Protein AF-A0A958FVZ7-F1 (afdb_monomer_lite)

Sequence (217 aa):
MSTDLEKKLSHYR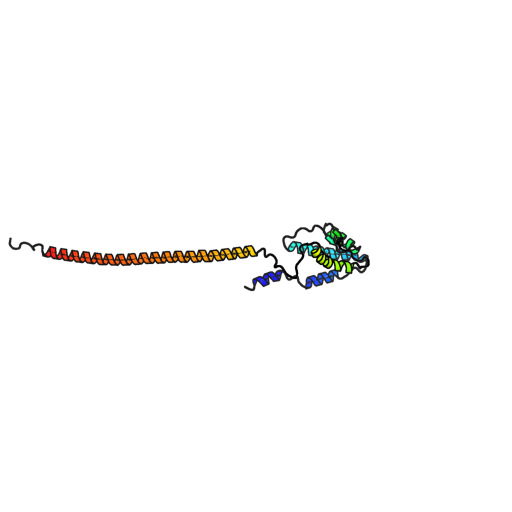ISKNEFSKIVEILGREPEGVEDWKAFADRISLEAKRSRISYRGAGESKDLVCIAMLGDDSLAASVGKTLGEELDLPWEAVRFPNAVEIPSDMDGPTRAMLAPLIGLMLGAAINRPTYDFANPRKAPDTAASLRQAGLAAALGLIIFGGGGWVLADQQLNSLQGKVTQVQADHKKFQNQYLRQLRAEARINHIEKLREPAVDWVA

Foldseek 3Di:
DPPVVVVVVVVVCPDPVVVVVVCVLLVDDDPDPVCLVVNLVSVLVVVVVVVVVQVVPPPRDDDAEAEFEFDDPSSVSSQVSNCVVVVHHYDYDDDPPVDDDDPPDDGVVSSVCVVVSVQVVCVVVVHDHCDPVDHDDPPPPCVVVVVVVVVVVVVCCCCVVVVVVVVVVVVVVVVVVVVVVVVVVVVVVVVVVVVVVVVVVVVVVVVVVPDDDDPPD

Structure (mmCIF, N/CA/C/O backbone):
data_AF-A0A958FVZ7-F1
#
_entry.id   AF-A0A958FVZ7-F1
#
loop_
_atom_site.group_PDB
_atom_site.id
_atom_site.type_symbol
_atom_site.label_atom_id
_atom_site.label_alt_id
_atom_site.label_comp_id
_atom_site.label_asym_id
_atom_site.label_entity_id
_atom_site.label_seq_id
_atom_site.pdbx_PDB_ins_code
_atom_site.Cartn_x
_atom_site.Cartn_y
_atom_site.Cartn_z
_atom_site.occupancy
_atom_site.B_iso_or_equiv
_atom_site.auth_seq_id
_atom_site.auth_comp_id
_atom_site.auth_asym_id
_atom_site.auth_atom_id
_atom_site.pdbx_PDB_model_num
ATOM 1 N N . MET A 1 1 ? -18.894 11.437 6.540 1.00 48.16 1 MET A N 1
ATOM 2 C CA . MET A 1 1 ? -17.776 10.479 6.363 1.00 48.16 1 MET A CA 1
ATOM 3 C C . MET A 1 1 ? -17.319 10.394 4.893 1.00 48.16 1 MET A C 1
ATOM 5 O O . MET A 1 1 ? -16.923 9.332 4.442 1.00 48.16 1 MET A O 1
ATOM 9 N N . SER A 1 2 ? -17.373 11.511 4.146 1.00 53.28 2 SER A N 1
ATOM 10 C CA . SER A 1 2 ? -17.108 11.574 2.690 1.00 53.28 2 SER A CA 1
ATOM 11 C C . SER A 1 2 ? -15.929 12.488 2.325 1.00 53.28 2 SER A C 1
ATOM 13 O O . SER A 1 2 ? -15.498 12.515 1.182 1.00 53.28 2 SER A O 1
ATOM 15 N N . THR A 1 3 ? -15.390 13.234 3.290 1.00 54.06 3 THR A N 1
ATOM 16 C CA . THR A 1 3 ? -14.398 14.297 3.064 1.00 54.06 3 THR A CA 1
ATOM 17 C C . THR A 1 3 ? -12.945 13.820 3.127 1.00 54.06 3 THR A C 1
ATOM 19 O O . THR A 1 3 ? -12.046 14.534 2.694 1.00 54.06 3 THR A O 1
ATOM 22 N N . ASP A 1 4 ? -12.699 12.608 3.631 1.00 48.47 4 ASP A N 1
ATOM 23 C CA . ASP A 1 4 ? -11.338 12.093 3.851 1.00 48.47 4 ASP A CA 1
ATOM 24 C C . ASP A 1 4 ? -10.823 11.232 2.677 1.00 48.47 4 ASP A C 1
ATOM 26 O O . ASP A 1 4 ? -9.622 11.140 2.421 1.00 48.47 4 ASP A O 1
ATOM 30 N N . LEU A 1 5 ? -11.741 10.656 1.891 1.00 44.47 5 LEU A N 1
ATOM 31 C CA . LEU A 1 5 ? -11.417 9.919 0.662 1.00 44.47 5 LEU A CA 1
ATOM 32 C C . LEU A 1 5 ? -11.082 10.860 -0.506 1.00 44.47 5 LEU A C 1
ATOM 34 O O . LEU A 1 5 ? -10.158 10.574 -1.265 1.00 44.47 5 LEU A O 1
ATOM 38 N N . GLU A 1 6 ? -11.742 12.019 -0.607 1.00 45.84 6 GLU A N 1
ATOM 39 C CA . GLU A 1 6 ? -11.409 13.036 -1.619 1.00 45.84 6 GLU A CA 1
ATOM 40 C C . GLU A 1 6 ? -10.032 13.674 -1.383 1.00 45.84 6 GLU A C 1
ATOM 42 O O . GLU A 1 6 ? -9.297 13.937 -2.336 1.00 45.84 6 GLU A O 1
ATOM 47 N N . LYS A 1 7 ? -9.619 13.842 -0.118 1.00 51.19 7 LYS A N 1
ATOM 48 C CA . LYS A 1 7 ? -8.276 14.345 0.211 1.00 51.19 7 LYS A CA 1
ATOM 49 C C . LYS A 1 7 ? -7.167 13.363 -0.168 1.00 51.19 7 LYS A C 1
ATOM 51 O O . LYS A 1 7 ? -6.126 13.798 -0.651 1.00 51.19 7 LYS A O 1
ATOM 56 N N . LYS A 1 8 ? -7.388 12.051 -0.017 1.00 46.78 8 LYS A N 1
ATOM 57 C CA . LYS A 1 8 ? -6.407 11.029 -0.430 1.00 46.78 8 LYS A CA 1
ATOM 58 C C . LYS A 1 8 ? -6.325 10.833 -1.944 1.00 46.78 8 LYS A C 1
ATOM 60 O O . LYS A 1 8 ? -5.245 10.540 -2.445 1.00 46.78 8 LYS A O 1
ATOM 65 N N . LEU A 1 9 ? -7.419 11.038 -2.677 1.00 44.41 9 LEU A N 1
ATOM 66 C CA . LEU A 1 9 ? -7.421 10.951 -4.143 1.00 44.41 9 LEU A CA 1
ATOM 67 C C . LEU A 1 9 ? -6.839 12.205 -4.822 1.00 44.41 9 LEU A C 1
ATOM 69 O O . LEU A 1 9 ? -6.355 12.124 -5.949 1.00 44.41 9 LEU A O 1
ATOM 73 N N . SER A 1 10 ? -6.803 13.343 -4.122 1.00 46.25 10 SER A N 1
ATOM 74 C CA . SER A 1 10 ? -6.162 14.583 -4.587 1.00 46.25 10 SER A CA 1
ATOM 75 C C . SER A 1 10 ? -4.639 14.451 -4.780 1.00 46.25 10 SER A C 1
ATOM 77 O O . SER A 1 10 ? -4.086 15.067 -5.689 1.00 46.25 10 SER A O 1
ATOM 79 N N . HIS A 1 11 ? -3.959 13.589 -4.014 1.00 45.31 11 HIS A N 1
ATOM 80 C CA . HIS A 1 11 ? -2.513 13.347 -4.157 1.00 45.31 11 HIS A CA 1
ATOM 81 C C . HIS A 1 11 ? -2.124 12.407 -5.311 1.00 45.31 11 HIS A C 1
ATOM 83 O O . HIS A 1 11 ? -0.943 12.292 -5.615 1.00 45.31 11 HIS A O 1
ATOM 89 N N . TYR A 1 12 ? -3.091 11.774 -5.984 1.00 45.19 12 TYR A N 1
ATOM 90 C CA . TYR A 1 12 ? -2.849 10.867 -7.118 1.00 45.19 12 TYR A CA 1
ATOM 91 C C . TYR A 1 12 ? -3.378 11.406 -8.452 1.00 45.19 12 TYR A C 1
ATOM 93 O O . TYR A 1 12 ? -3.528 10.667 -9.426 1.00 45.19 12 TYR A O 1
ATOM 101 N N . ARG A 1 13 ? -3.653 12.712 -8.534 1.00 41.84 13 ARG A N 1
ATOM 102 C CA . ARG A 1 13 ? -4.003 13.357 -9.798 1.00 41.84 13 ARG A CA 1
ATOM 103 C C . ARG A 1 13 ? -2.722 13.721 -10.543 1.00 41.84 13 ARG A C 1
ATOM 105 O O . ARG A 1 13 ? -2.367 14.892 -10.622 1.00 41.84 13 ARG A O 1
ATOM 112 N N . ILE A 1 14 ? -2.046 12.713 -11.102 1.00 47.56 14 ILE A N 1
ATOM 113 C CA . ILE A 1 14 ? -1.082 12.956 -12.179 1.00 47.56 14 ILE A CA 1
ATOM 114 C C . ILE A 1 14 ? -1.873 13.675 -13.271 1.00 47.56 14 ILE A C 1
ATOM 116 O O . ILE A 1 14 ? -2.841 13.149 -13.829 1.00 47.56 14 ILE A O 1
ATOM 120 N N . SER A 1 15 ? -1.559 14.951 -13.455 1.00 44.56 15 SER A N 1
ATOM 121 C CA . SER A 1 15 ? -2.289 15.832 -14.347 1.00 44.56 15 SER A CA 1
ATOM 122 C C . SER A 1 15 ? -2.186 15.277 -15.764 1.00 44.56 15 SER A C 1
ATOM 124 O O . SER A 1 15 ? -1.085 15.059 -16.264 1.00 44.56 15 SER A O 1
ATOM 126 N N . LYS A 1 16 ? -3.320 15.086 -16.451 1.00 46.38 16 LYS A N 1
ATOM 127 C CA . LYS A 1 16 ? -3.346 14.734 -17.886 1.00 46.38 16 LYS A CA 1
ATOM 128 C C . LYS A 1 16 ? -2.484 15.686 -18.741 1.00 46.38 16 LYS A C 1
ATOM 130 O O . LYS A 1 16 ? -2.040 15.295 -19.815 1.00 46.38 16 LYS A O 1
ATOM 135 N N . ASN A 1 17 ? -2.197 16.893 -18.243 1.00 44.34 17 ASN A N 1
ATOM 136 C CA . ASN A 1 17 ? -1.338 17.871 -18.909 1.00 44.34 17 ASN A CA 1
ATOM 137 C C . ASN A 1 17 ? 0.167 17.545 -18.829 1.00 44.34 17 ASN A C 1
ATOM 139 O O . ASN A 1 17 ? 0.916 18.054 -19.657 1.00 44.34 17 ASN A O 1
ATOM 143 N N . GLU A 1 18 ? 0.635 16.725 -17.880 1.00 50.44 18 GLU A N 1
ATOM 144 C CA . GLU A 1 18 ? 2.060 16.352 -17.791 1.00 50.44 18 GLU A CA 1
ATOM 145 C C . GLU A 1 18 ? 2.422 15.247 -18.786 1.00 50.44 18 GLU A C 1
ATOM 147 O O . GLU A 1 18 ? 3.406 15.383 -19.507 1.00 50.44 18 GLU A O 1
ATOM 152 N N . PHE A 1 19 ? 1.574 14.223 -18.933 1.00 45.59 19 PHE A N 1
ATOM 153 C CA . PHE A 1 19 ? 1.757 13.195 -19.968 1.00 45.59 19 PHE A CA 1
ATOM 154 C C . PHE A 1 19 ? 1.730 13.785 -21.385 1.00 45.59 19 PHE A C 1
ATOM 156 O O . PHE A 1 19 ? 2.537 13.395 -22.223 1.00 45.59 19 PHE A O 1
ATOM 163 N N . SER A 1 20 ? 0.858 14.768 -21.639 1.00 43.31 20 SER A N 1
ATOM 164 C CA . SER A 1 20 ? 0.812 15.473 -22.927 1.00 43.31 20 SER A CA 1
ATOM 165 C C . SER A 1 20 ? 2.115 16.219 -23.228 1.00 43.31 20 SER A C 1
ATOM 167 O O . SER A 1 20 ? 2.579 16.177 -24.360 1.00 43.31 20 SER A O 1
ATOM 169 N N . LYS A 1 21 ? 2.734 16.861 -22.226 1.00 49.25 21 LYS A N 1
ATOM 170 C CA . LYS A 1 21 ? 4.003 17.587 -22.400 1.00 49.25 21 LYS A CA 1
ATOM 171 C C . LYS A 1 21 ? 5.203 16.664 -22.584 1.00 49.25 21 LYS A C 1
ATOM 173 O O . LYS A 1 21 ? 6.099 17.003 -23.344 1.00 49.25 21 LYS A O 1
ATOM 178 N N . ILE A 1 22 ? 5.226 15.508 -21.920 1.00 50.12 22 ILE A N 1
ATOM 179 C CA . ILE A 1 22 ? 6.286 14.505 -22.110 1.00 50.12 22 ILE A CA 1
ATOM 180 C C . ILE A 1 22 ? 6.251 13.975 -23.549 1.00 50.12 22 ILE A C 1
ATOM 182 O O . ILE A 1 22 ? 7.287 13.916 -24.203 1.00 50.12 22 ILE A O 1
ATOM 186 N N . VAL A 1 23 ? 5.058 13.681 -24.076 1.00 50.88 23 VAL A N 1
ATOM 187 C CA . VAL A 1 23 ? 4.873 13.262 -25.476 1.00 50.88 23 VAL A CA 1
ATOM 188 C C . VAL A 1 23 ? 5.219 14.388 -26.458 1.00 50.88 23 VAL A C 1
ATOM 190 O O . VAL A 1 23 ? 5.797 14.121 -27.502 1.00 50.88 23 VAL A O 1
ATOM 193 N N . GLU A 1 24 ? 4.935 15.646 -26.122 1.00 48.19 24 GLU A N 1
ATOM 194 C CA . GLU A 1 24 ? 5.242 16.806 -26.974 1.00 48.19 24 GLU A CA 1
ATOM 195 C C . GLU A 1 24 ? 6.746 17.155 -26.999 1.00 48.19 24 GLU A C 1
ATOM 197 O O . GLU A 1 24 ? 7.278 17.521 -28.044 1.00 48.19 24 GLU A O 1
ATOM 202 N N . ILE A 1 25 ? 7.465 16.977 -25.882 1.00 51.78 25 ILE A N 1
ATOM 203 C CA . ILE A 1 25 ? 8.923 17.196 -25.785 1.00 51.78 25 ILE A CA 1
ATOM 204 C C . ILE A 1 25 ? 9.716 16.029 -26.404 1.00 51.78 25 ILE A C 1
ATOM 206 O O . ILE A 1 25 ? 10.776 16.251 -26.993 1.00 51.78 25 ILE A O 1
ATOM 210 N N . LEU A 1 26 ? 9.204 14.797 -26.299 1.00 56.12 26 LEU A N 1
ATOM 211 C CA . LEU A 1 26 ? 9.766 13.606 -26.954 1.00 56.12 26 LEU A CA 1
ATOM 212 C C . LEU A 1 26 ? 9.341 13.473 -28.427 1.00 56.12 26 LEU A C 1
ATOM 214 O O . LEU A 1 26 ? 9.963 12.722 -29.169 1.00 56.12 26 LEU A O 1
ATOM 218 N N . GLY A 1 27 ? 8.303 14.197 -28.855 1.00 53.84 27 GLY A N 1
ATOM 219 C CA . GLY A 1 27 ? 7.636 14.023 -30.149 1.00 53.84 27 GLY A CA 1
ATOM 220 C C . GLY A 1 27 ? 8.368 14.590 -31.363 1.00 53.84 27 GLY A C 1
ATOM 221 O O . GLY A 1 27 ? 7.877 14.437 -32.479 1.00 53.84 27 GLY A O 1
ATOM 222 N N . ARG A 1 28 ? 9.531 15.232 -31.185 1.00 65.19 28 ARG A N 1
ATOM 223 C CA . ARG A 1 28 ? 10.409 15.563 -32.313 1.00 65.19 28 ARG A CA 1
ATOM 224 C C . ARG A 1 28 ? 11.481 14.492 -32.442 1.00 65.19 28 ARG A C 1
ATOM 226 O O . ARG A 1 28 ? 12.523 14.575 -31.781 1.00 65.19 28 ARG A O 1
ATOM 233 N N . GLU A 1 29 ? 11.193 13.505 -33.284 1.00 69.19 29 GLU A N 1
ATOM 234 C CA . GLU A 1 29 ? 12.201 12.560 -33.756 1.00 69.19 29 GLU A CA 1
ATOM 235 C C . GLU A 1 29 ? 13.371 13.334 -34.385 1.00 69.19 29 GLU A C 1
ATOM 237 O O . GLU A 1 29 ? 13.154 14.372 -35.021 1.00 69.19 29 GLU A O 1
ATOM 242 N N . PRO A 1 30 ? 14.619 12.892 -34.165 1.00 79.19 30 PRO A N 1
ATOM 243 C CA . PRO A 1 30 ? 15.762 13.507 -34.819 1.00 79.19 30 PRO A CA 1
ATOM 244 C C . PRO A 1 30 ? 15.639 13.333 -36.339 1.00 79.19 30 PRO A C 1
ATOM 246 O O . PRO A 1 30 ? 15.482 12.216 -36.827 1.00 79.19 30 PRO A O 1
ATOM 249 N N . GLU A 1 31 ? 15.738 14.432 -37.089 1.00 77.00 31 GLU A N 1
ATOM 250 C CA . GLU A 1 31 ? 15.628 14.419 -38.556 1.00 77.00 31 GLU A CA 1
ATOM 251 C C . GLU A 1 31 ? 16.920 13.885 -39.213 1.00 77.00 31 GLU A C 1
ATOM 253 O O . GLU A 1 31 ? 16.910 13.446 -40.363 1.00 77.00 31 GLU A O 1
ATOM 258 N N . GLY A 1 32 ? 18.032 13.856 -38.464 1.00 76.38 32 GLY A N 1
ATOM 259 C CA . GLY A 1 32 ? 19.312 13.304 -38.899 1.00 76.38 32 GLY A CA 1
ATOM 260 C C . GLY A 1 32 ? 20.292 13.033 -37.753 1.00 76.38 32 GLY A C 1
ATOM 261 O O . GLY A 1 32 ? 20.034 13.348 -36.592 1.00 76.38 32 GLY A O 1
ATOM 262 N N . VAL A 1 33 ? 21.446 12.445 -38.091 1.00 76.75 33 VAL A N 1
ATOM 263 C CA . VAL A 1 33 ? 22.497 12.037 -37.130 1.00 76.75 33 VAL A CA 1
ATOM 264 C C . VAL A 1 33 ? 23.062 13.219 -36.336 1.00 76.75 33 VAL A C 1
ATOM 266 O O . VAL A 1 33 ? 23.439 13.077 -35.175 1.00 76.75 33 VAL A O 1
ATOM 269 N N . GLU A 1 34 ? 23.080 14.405 -36.939 1.00 79.44 34 GLU A N 1
ATOM 270 C CA . GLU A 1 34 ? 23.571 15.639 -36.317 1.00 79.44 34 GLU A CA 1
ATOM 271 C C . GLU A 1 34 ? 22.717 16.063 -35.104 1.00 79.44 34 GLU A C 1
ATOM 273 O O . GLU A 1 34 ? 23.242 16.617 -34.136 1.00 79.44 34 GLU A O 1
ATOM 278 N N . ASP A 1 35 ? 21.429 15.700 -35.093 1.00 84.94 35 ASP A N 1
ATOM 279 C CA . ASP A 1 35 ? 20.486 16.025 -34.017 1.00 84.94 35 ASP A CA 1
ATOM 280 C C . ASP A 1 35 ? 20.511 15.027 -32.853 1.00 84.94 35 ASP A C 1
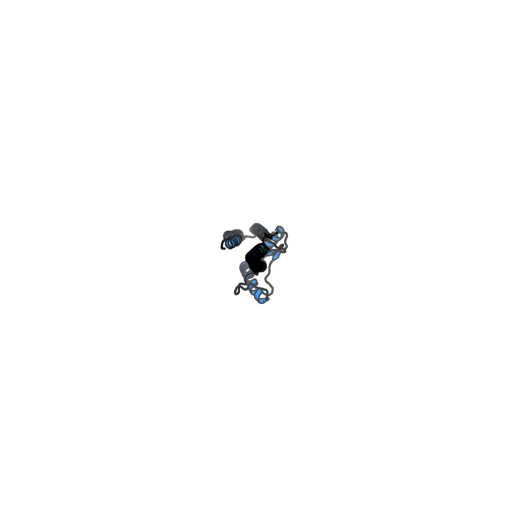ATOM 282 O O . ASP A 1 35 ? 19.898 15.270 -31.807 1.00 84.94 35 ASP A O 1
ATOM 286 N N . TRP A 1 36 ? 21.215 13.899 -32.997 1.00 87.12 36 TRP A N 1
ATOM 287 C CA . TRP A 1 36 ? 21.173 12.804 -32.022 1.00 87.12 36 TRP A CA 1
ATOM 288 C C . TRP A 1 36 ? 21.669 13.222 -30.649 1.00 87.12 36 TRP A C 1
ATOM 290 O O . TRP A 1 36 ? 21.079 12.840 -29.641 1.00 87.12 36 TRP A O 1
ATOM 300 N N . LYS A 1 37 ? 22.720 14.045 -30.596 1.00 84.69 37 LYS A N 1
ATOM 301 C CA . LYS A 1 37 ? 23.253 14.549 -29.329 1.00 84.69 37 LYS A CA 1
ATOM 302 C C . LYS A 1 37 ? 22.229 15.425 -28.612 1.00 84.69 37 LYS A C 1
ATOM 304 O O . LYS A 1 37 ? 21.922 15.190 -27.451 1.00 84.69 37 LYS A O 1
ATOM 309 N N . ALA A 1 38 ? 21.637 16.381 -29.328 1.00 86.25 38 ALA A N 1
ATOM 310 C CA . ALA A 1 38 ? 20.626 17.266 -28.759 1.00 86.25 38 ALA A CA 1
ATOM 311 C C . ALA A 1 38 ? 19.372 16.493 -28.315 1.00 86.25 38 ALA A C 1
ATOM 313 O O . ALA A 1 38 ? 18.722 16.866 -27.341 1.00 86.25 38 ALA A O 1
ATOM 314 N N . PHE A 1 39 ? 19.016 15.423 -29.029 1.00 86.88 39 PHE A N 1
ATOM 315 C CA . PHE A 1 39 ? 17.937 14.516 -28.650 1.00 86.88 39 PHE A CA 1
ATOM 316 C C . PHE A 1 39 ? 18.277 13.703 -27.390 1.00 86.88 39 PHE A C 1
ATOM 318 O O . PHE A 1 39 ? 17.470 13.664 -26.461 1.00 86.88 39 PHE A O 1
ATOM 325 N N . ALA A 1 40 ? 19.480 13.129 -27.314 1.00 86.88 40 ALA A N 1
ATOM 326 C CA . ALA A 1 40 ? 19.960 12.395 -26.145 1.00 86.88 40 ALA A CA 1
ATOM 327 C C . ALA A 1 40 ? 20.004 13.279 -24.887 1.00 86.88 40 ALA A C 1
ATOM 329 O O . ALA A 1 40 ? 19.523 12.860 -23.834 1.00 86.88 40 ALA A O 1
ATOM 330 N N . ASP A 1 41 ? 20.471 14.524 -25.010 1.00 87.06 41 ASP A N 1
ATOM 331 C CA . ASP A 1 41 ? 20.502 15.496 -23.911 1.00 87.06 41 ASP A CA 1
ATOM 332 C C . ASP A 1 41 ? 19.079 15.805 -23.392 1.00 87.06 41 ASP A C 1
ATOM 334 O O . ASP A 1 41 ? 18.841 15.855 -22.180 1.00 87.06 41 ASP A O 1
ATOM 338 N N . ARG A 1 42 ? 18.093 15.955 -24.298 1.00 87.50 42 ARG A N 1
ATOM 339 C CA . ARG A 1 42 ? 16.675 16.148 -23.926 1.00 87.50 42 ARG A CA 1
ATOM 340 C C . ARG A 1 42 ? 16.116 14.943 -23.175 1.00 87.50 42 ARG A C 1
ATOM 342 O O . ARG A 1 42 ? 15.481 15.122 -22.134 1.00 87.50 42 ARG A O 1
ATOM 349 N N . ILE A 1 43 ? 16.361 13.734 -23.682 1.00 87.75 43 ILE A N 1
ATOM 350 C CA . ILE A 1 43 ? 15.929 12.494 -23.025 1.00 87.75 43 ILE A CA 1
ATOM 351 C C . ILE A 1 43 ? 16.573 12.376 -21.647 1.00 87.75 43 ILE A C 1
ATOM 353 O O . ILE A 1 43 ? 15.892 12.032 -20.682 1.00 87.75 43 ILE A O 1
ATOM 357 N N . SER A 1 44 ? 17.860 12.696 -21.529 1.00 87.56 44 SER A N 1
ATOM 358 C CA . SER A 1 44 ? 18.565 12.591 -20.259 1.00 87.56 44 SER A CA 1
ATOM 359 C C . SER A 1 44 ? 18.008 13.525 -19.192 1.00 87.56 44 SER A C 1
ATOM 361 O O . SER A 1 44 ? 17.798 13.125 -18.042 1.00 87.56 44 SER A O 1
ATOM 363 N N . LEU A 1 45 ? 17.660 14.753 -19.572 1.00 87.62 45 LEU A N 1
ATOM 364 C CA . LEU A 1 45 ? 17.018 15.693 -18.663 1.00 87.62 45 LEU A CA 1
ATOM 365 C C . LEU A 1 45 ? 15.660 15.174 -18.158 1.00 87.62 45 LEU A C 1
ATOM 367 O O . LEU A 1 45 ? 15.342 15.316 -16.973 1.00 87.62 45 LEU A O 1
ATOM 371 N N . GLU A 1 46 ? 14.885 14.523 -19.022 1.00 86.62 46 GLU A N 1
ATOM 372 C CA . GLU A 1 46 ? 13.590 13.951 -18.650 1.00 86.62 46 GLU A CA 1
ATOM 373 C C . GLU A 1 46 ? 13.729 12.665 -17.816 1.00 86.62 46 GLU A C 1
ATOM 375 O O . GLU A 1 46 ? 12.999 12.465 -16.840 1.00 86.62 46 GLU A O 1
ATOM 380 N N . ALA A 1 47 ? 14.736 11.838 -18.107 1.00 87.81 47 ALA A N 1
ATOM 381 C CA . ALA A 1 47 ? 15.092 10.683 -17.288 1.00 87.81 47 ALA A CA 1
ATOM 382 C C . ALA A 1 47 ? 15.528 11.109 -15.875 1.00 87.81 47 ALA A C 1
ATOM 384 O O . ALA A 1 47 ? 15.100 10.510 -14.884 1.00 87.81 47 ALA A O 1
ATOM 385 N N . LYS A 1 48 ? 16.305 12.197 -15.748 1.00 86.88 48 LYS A N 1
ATOM 386 C CA . LYS A 1 48 ? 16.676 12.794 -14.452 1.00 86.88 48 LYS A CA 1
ATOM 387 C C . LYS A 1 48 ? 15.453 13.271 -13.675 1.00 86.88 48 LYS A C 1
ATOM 389 O O . LYS A 1 48 ? 15.333 12.962 -12.488 1.00 86.88 48 LYS A O 1
ATOM 394 N N . ARG A 1 49 ? 14.525 13.981 -14.325 1.00 86.00 49 ARG A N 1
ATOM 395 C CA . ARG A 1 49 ? 13.261 14.414 -13.699 1.00 86.00 49 ARG A CA 1
ATOM 396 C C . ARG A 1 49 ? 12.432 13.228 -13.216 1.00 86.00 49 ARG A C 1
ATOM 398 O O . ARG A 1 49 ? 12.003 13.219 -12.063 1.00 86.00 49 ARG A O 1
ATOM 405 N N . SER A 1 50 ? 12.290 12.206 -14.057 1.00 85.69 50 SER A N 1
ATOM 406 C CA . SER A 1 50 ? 11.588 10.965 -13.718 1.00 85.69 50 SER A CA 1
ATOM 407 C C . SER A 1 50 ? 12.231 10.260 -12.519 1.00 85.69 50 SER A C 1
ATOM 409 O O . SER A 1 50 ? 11.533 9.855 -11.590 1.00 85.69 50 SER A O 1
ATOM 411 N N . ARG A 1 51 ? 13.571 10.194 -12.468 1.00 83.69 51 ARG A N 1
ATOM 412 C CA . ARG A 1 51 ? 14.320 9.639 -11.328 1.00 83.69 51 ARG A CA 1
ATOM 413 C C . ARG A 1 51 ? 14.080 10.427 -10.038 1.00 83.69 51 ARG A C 1
ATOM 415 O O . ARG A 1 51 ? 13.881 9.817 -8.990 1.00 83.69 51 ARG A O 1
ATOM 422 N N . ILE A 1 52 ? 14.099 11.760 -10.091 1.00 84.38 52 ILE A N 1
ATOM 423 C CA . ILE A 1 52 ? 13.839 12.612 -8.917 1.00 84.38 52 ILE A CA 1
ATOM 424 C C . ILE A 1 52 ? 12.412 12.388 -8.403 1.00 84.38 52 ILE A C 1
ATOM 426 O O . ILE A 1 52 ? 12.223 12.199 -7.202 1.00 84.38 52 ILE A O 1
ATOM 430 N N . SER A 1 53 ? 11.428 12.343 -9.306 1.00 82.38 53 SER A N 1
ATOM 431 C CA . SER A 1 53 ? 10.034 12.045 -8.961 1.00 82.38 53 SER A CA 1
ATOM 432 C C . SER A 1 53 ? 9.894 10.670 -8.297 1.00 82.38 53 SER A C 1
ATOM 434 O O . SER A 1 53 ? 9.280 10.558 -7.236 1.00 82.38 53 SER A O 1
ATOM 436 N N . TYR A 1 54 ? 10.553 9.645 -8.848 1.00 79.31 54 TYR A N 1
ATOM 437 C CA . TYR A 1 54 ? 10.556 8.294 -8.285 1.00 79.31 54 TYR A CA 1
ATOM 438 C C . TYR A 1 54 ? 11.121 8.245 -6.856 1.00 79.31 54 TYR A C 1
ATOM 440 O O . TYR A 1 54 ? 10.535 7.591 -5.994 1.00 79.31 54 TYR A O 1
ATOM 448 N N . ARG A 1 55 ? 12.204 8.982 -6.563 1.00 80.12 55 ARG A N 1
ATOM 449 C CA . ARG A 1 55 ? 12.757 9.068 -5.196 1.00 80.12 55 ARG A CA 1
ATOM 450 C C . ARG A 1 55 ? 11.855 9.828 -4.224 1.00 80.12 55 ARG A C 1
ATOM 452 O O . ARG A 1 55 ? 11.854 9.531 -3.035 1.00 80.12 55 ARG A O 1
ATOM 459 N N . GLY A 1 56 ? 11.081 10.796 -4.712 1.00 74.25 56 GLY A N 1
ATOM 460 C CA . GLY A 1 56 ? 10.144 11.565 -3.890 1.00 74.25 56 GLY A CA 1
ATOM 461 C C . GLY A 1 56 ? 8.914 10.774 -3.424 1.00 74.25 56 GLY A C 1
ATOM 462 O O . GLY A 1 56 ? 8.241 11.203 -2.491 1.00 74.25 56 GLY A O 1
ATOM 463 N N . ALA A 1 57 ? 8.615 9.629 -4.047 1.00 72.06 57 ALA A N 1
ATOM 464 C CA . ALA A 1 57 ? 7.377 8.880 -3.827 1.00 72.06 57 ALA A CA 1
ATOM 465 C C . ALA A 1 57 ? 7.407 7.871 -2.651 1.00 72.06 57 ALA A C 1
ATOM 467 O O . ALA A 1 57 ? 6.376 7.256 -2.376 1.00 72.06 57 ALA A O 1
ATOM 468 N N . GLY A 1 58 ? 8.533 7.688 -1.942 1.00 70.06 58 GLY A N 1
ATOM 469 C CA . GLY A 1 58 ? 8.619 6.815 -0.755 1.00 70.06 58 GLY A CA 1
ATOM 470 C C . GLY A 1 58 ? 9.936 6.039 -0.631 1.00 70.06 58 GLY A C 1
ATOM 471 O O . GLY A 1 58 ? 10.990 6.554 -0.993 1.00 70.06 58 GLY A O 1
ATOM 472 N N . GLU A 1 59 ? 9.882 4.797 -0.121 1.00 60.12 59 GLU A N 1
ATOM 473 C CA . GLU A 1 59 ? 11.022 3.857 -0.088 1.00 60.12 59 GLU A CA 1
ATOM 474 C C . GLU A 1 59 ? 11.402 3.406 -1.511 1.00 60.12 59 GLU A C 1
ATOM 476 O O . GLU A 1 59 ? 11.119 2.292 -1.956 1.00 60.12 59 GLU A O 1
ATOM 481 N N . SER A 1 60 ? 12.027 4.302 -2.268 1.00 68.56 60 SER A N 1
ATOM 482 C CA . SER A 1 60 ? 12.564 3.995 -3.586 1.00 68.56 60 SER A CA 1
ATOM 483 C C . SER A 1 60 ? 13.867 3.209 -3.439 1.00 68.56 60 SER A C 1
ATOM 485 O O . SER A 1 60 ? 14.812 3.699 -2.818 1.00 68.56 60 SER A O 1
ATOM 487 N N . LYS A 1 61 ? 13.949 2.021 -4.045 1.00 76.50 61 LYS A N 1
ATOM 488 C CA . LYS A 1 61 ? 15.230 1.321 -4.231 1.00 76.50 61 LYS A CA 1
ATOM 489 C C . LYS A 1 61 ? 16.110 2.092 -5.212 1.00 76.50 61 LYS A C 1
ATOM 491 O O . LYS A 1 61 ? 15.588 2.685 -6.158 1.00 76.50 61 LYS A O 1
ATOM 496 N N . ASP A 1 62 ? 17.423 2.041 -5.014 1.00 82.12 62 ASP A N 1
ATOM 497 C CA . ASP A 1 62 ? 18.363 2.610 -5.976 1.00 82.12 62 ASP A CA 1
ATOM 498 C C . ASP A 1 62 ? 18.276 1.880 -7.325 1.00 82.12 62 ASP A C 1
ATOM 500 O O . ASP A 1 62 ? 18.047 0.668 -7.398 1.00 82.12 62 ASP A O 1
ATOM 504 N N . LEU A 1 63 ? 18.412 2.650 -8.405 1.00 84.94 63 LEU A N 1
ATOM 505 C CA . LEU A 1 63 ? 18.451 2.124 -9.766 1.00 84.94 63 LEU A CA 1
ATOM 506 C C . LEU A 1 63 ? 19.801 1.445 -9.998 1.00 84.94 63 LEU A C 1
ATOM 508 O O . LEU A 1 63 ? 20.832 1.993 -9.622 1.00 84.94 63 LEU A O 1
ATOM 512 N N . VAL A 1 64 ? 19.783 0.274 -10.634 1.00 88.62 64 VAL A N 1
ATOM 513 C CA . VAL A 1 64 ? 20.993 -0.535 -10.866 1.00 88.62 64 VAL A CA 1
ATOM 514 C C . VAL A 1 64 ? 21.459 -0.464 -12.321 1.00 88.62 64 VAL A C 1
ATOM 516 O O . VAL A 1 64 ? 22.647 -0.592 -12.580 1.00 88.62 64 VAL A O 1
ATOM 519 N N . CYS A 1 65 ? 20.543 -0.266 -13.271 1.00 91.50 65 CYS A N 1
ATOM 520 C CA . CYS A 1 65 ? 20.837 -0.262 -14.703 1.00 91.50 65 CYS A CA 1
ATOM 521 C C . CYS A 1 65 ? 19.776 0.537 -15.474 1.00 91.50 65 CYS A C 1
ATOM 523 O O . CYS A 1 65 ? 18.624 0.640 -15.039 1.00 91.50 65 CYS A O 1
ATOM 525 N N . ILE A 1 66 ? 20.177 1.084 -16.618 1.00 90.50 66 ILE A N 1
ATOM 526 C CA . ILE A 1 66 ? 19.317 1.730 -17.607 1.00 90.50 66 ILE A CA 1
ATOM 527 C C . ILE A 1 66 ? 19.026 0.725 -18.720 1.00 90.50 66 ILE A C 1
ATOM 529 O O . ILE A 1 66 ? 19.925 0.285 -19.431 1.00 90.50 66 ILE A O 1
ATOM 533 N N . ALA A 1 67 ? 17.756 0.379 -18.887 1.00 89.94 67 ALA A N 1
ATOM 534 C CA . ALA A 1 67 ? 17.315 -0.557 -19.910 1.00 89.94 67 ALA A CA 1
ATOM 535 C C . ALA A 1 67 ? 16.765 0.222 -21.117 1.00 89.94 67 ALA A C 1
ATOM 537 O O . ALA A 1 67 ? 15.733 0.885 -21.004 1.00 89.94 67 ALA A O 1
ATOM 538 N N . MET A 1 68 ? 17.449 0.153 -22.260 1.00 88.19 68 MET A N 1
ATOM 539 C CA . MET A 1 68 ? 17.049 0.833 -23.497 1.00 88.19 68 MET A CA 1
ATOM 540 C C . MET A 1 68 ? 16.242 -0.105 -24.391 1.00 88.19 68 MET A C 1
ATOM 542 O O . MET A 1 68 ? 16.714 -1.180 -24.743 1.00 88.19 68 MET A O 1
ATOM 546 N N . LEU A 1 69 ? 15.031 0.293 -24.779 1.00 83.38 69 LEU A N 1
ATOM 547 C CA . LEU A 1 69 ? 14.233 -0.455 -25.752 1.00 83.38 69 LEU A CA 1
ATOM 548 C C . LEU A 1 69 ? 14.679 -0.080 -27.168 1.00 83.38 69 LEU A C 1
ATOM 550 O O . LEU A 1 69 ? 14.502 1.064 -27.578 1.00 83.38 69 LEU A O 1
ATOM 554 N N . GLY A 1 70 ? 15.238 -1.047 -27.895 1.00 78.88 70 GLY A N 1
ATOM 555 C CA . GLY A 1 70 ? 15.775 -0.857 -29.244 1.00 78.88 70 GLY A CA 1
ATOM 556 C C . GLY A 1 70 ? 17.235 -1.293 -29.352 1.00 78.88 70 GLY A C 1
ATOM 557 O O . GLY A 1 70 ? 17.984 -1.269 -28.376 1.00 78.88 70 GLY A O 1
ATOM 558 N N . ASP A 1 71 ? 17.626 -1.727 -30.546 1.00 76.88 71 ASP A N 1
ATOM 559 C CA . ASP A 1 71 ? 18.975 -2.188 -30.889 1.00 76.88 71 ASP A CA 1
ATOM 560 C C . ASP A 1 71 ? 19.624 -1.355 -32.008 1.00 76.88 71 ASP A C 1
ATOM 562 O O . ASP A 1 71 ? 20.631 -1.763 -32.588 1.00 76.88 71 ASP A O 1
ATOM 566 N N . ASP A 1 72 ? 19.071 -0.174 -32.293 1.00 82.75 72 ASP A N 1
ATOM 567 C CA . ASP A 1 72 ? 19.586 0.745 -33.299 1.00 82.75 72 ASP A CA 1
ATOM 568 C C . ASP A 1 72 ? 20.681 1.682 -32.751 1.00 82.75 72 ASP A C 1
ATOM 570 O O . ASP A 1 72 ? 20.960 1.789 -31.551 1.00 82.75 72 ASP A O 1
ATOM 574 N N . SER A 1 73 ? 21.361 2.361 -33.674 1.00 85.44 73 SER A N 1
ATOM 575 C CA . SER A 1 73 ? 22.457 3.283 -33.365 1.00 85.44 73 SER A CA 1
ATOM 576 C C . SER A 1 73 ? 21.997 4.512 -32.577 1.00 85.44 73 SER A C 1
ATOM 578 O O . SER A 1 73 ? 22.772 5.041 -31.774 1.00 85.44 73 SER A O 1
ATOM 580 N N . LEU A 1 74 ? 20.739 4.928 -32.744 1.00 85.19 74 LEU A N 1
ATOM 581 C CA . LEU A 1 74 ? 20.133 6.001 -31.965 1.00 85.19 74 LEU A CA 1
ATOM 582 C C . LEU A 1 74 ? 19.938 5.579 -30.501 1.00 85.19 74 LEU A C 1
ATOM 584 O O . LEU A 1 74 ? 20.401 6.289 -29.607 1.00 85.19 74 LEU A O 1
ATOM 588 N N . ALA A 1 75 ? 19.333 4.416 -30.237 1.00 85.19 75 ALA A N 1
ATOM 589 C CA . ALA A 1 75 ? 19.156 3.890 -28.883 1.00 85.19 75 ALA A CA 1
ATOM 590 C C . ALA A 1 75 ? 20.501 3.663 -28.184 1.00 85.19 75 ALA A C 1
ATOM 592 O O . ALA A 1 75 ? 20.635 3.989 -27.003 1.00 85.19 75 ALA A O 1
ATOM 593 N N . ALA A 1 76 ? 21.515 3.182 -28.911 1.00 88.44 76 ALA A N 1
ATOM 594 C CA . ALA A 1 76 ? 22.870 3.044 -28.381 1.00 88.44 76 ALA A CA 1
ATOM 595 C C . ALA A 1 76 ? 23.497 4.400 -28.011 1.00 88.44 76 ALA A C 1
ATOM 597 O O . ALA A 1 76 ? 24.103 4.529 -26.946 1.00 88.44 76 ALA A O 1
ATOM 598 N N . SER A 1 77 ? 23.329 5.425 -28.857 1.00 88.69 77 SER A N 1
ATOM 599 C CA . SER A 1 77 ? 23.803 6.783 -28.569 1.00 88.69 77 SER A CA 1
ATOM 600 C C . SER A 1 77 ? 23.120 7.359 -27.328 1.00 88.69 77 SER A C 1
ATOM 602 O O . SER A 1 77 ? 23.795 7.858 -26.430 1.00 88.69 77 SER A O 1
ATOM 604 N N . VAL A 1 78 ? 21.791 7.256 -27.253 1.00 89.75 78 VAL A N 1
ATOM 605 C CA . VAL A 1 78 ? 20.996 7.764 -26.126 1.00 89.75 78 VAL A CA 1
ATOM 606 C C . VAL A 1 78 ? 21.333 7.016 -24.835 1.00 89.75 78 VAL A C 1
ATOM 608 O O . VAL A 1 78 ? 21.551 7.650 -23.804 1.00 89.75 78 VAL A O 1
ATOM 611 N N . GLY A 1 79 ? 21.426 5.684 -24.887 1.00 91.19 79 GLY A N 1
ATOM 612 C CA . GLY A 1 79 ? 21.778 4.842 -23.743 1.00 91.19 79 GLY A CA 1
ATOM 613 C C . GLY A 1 79 ? 23.154 5.170 -23.177 1.00 91.19 79 GLY A C 1
ATOM 614 O O . GLY A 1 79 ? 23.302 5.307 -21.963 1.00 91.19 79 GLY A O 1
ATOM 615 N N . LYS A 1 80 ? 24.145 5.385 -24.051 1.00 91.31 80 LYS A N 1
ATOM 616 C CA . LYS A 1 80 ? 25.492 5.786 -23.641 1.00 91.31 80 LYS A CA 1
ATOM 617 C C . LYS A 1 80 ? 25.502 7.148 -22.947 1.00 91.31 80 LYS A C 1
ATOM 619 O O . LYS A 1 80 ? 26.046 7.249 -21.852 1.00 91.31 80 LYS A O 1
ATOM 624 N N . THR A 1 81 ? 24.867 8.160 -23.540 1.00 90.81 81 THR A N 1
ATOM 625 C CA . THR A 1 81 ? 24.763 9.499 -22.936 1.00 90.81 81 THR A CA 1
ATOM 626 C C . THR A 1 81 ? 24.064 9.445 -21.576 1.00 90.81 81 THR A C 1
ATOM 628 O O . THR A 1 81 ? 24.550 10.014 -20.604 1.00 90.81 81 THR A O 1
ATOM 631 N N . LEU A 1 82 ? 22.957 8.707 -21.477 1.00 90.56 82 LEU A N 1
ATOM 632 C CA . LEU A 1 82 ? 22.231 8.501 -20.223 1.00 90.56 82 LEU A CA 1
ATOM 633 C C . LEU A 1 82 ? 23.077 7.801 -19.153 1.00 90.56 82 LEU A C 1
ATOM 635 O O . LEU A 1 82 ? 23.040 8.205 -17.991 1.00 90.56 82 LEU A O 1
ATOM 639 N N . GLY A 1 83 ? 23.815 6.756 -19.533 1.00 91.50 83 GLY A N 1
ATOM 640 C CA . GLY A 1 83 ? 24.685 6.012 -18.624 1.00 91.50 83 GLY A CA 1
ATOM 641 C C . GLY A 1 83 ? 25.809 6.880 -18.062 1.00 91.50 83 GLY A C 1
ATOM 642 O O . GLY A 1 83 ? 26.037 6.873 -16.855 1.00 91.50 83 GLY A O 1
ATOM 643 N N . GLU A 1 84 ? 26.441 7.690 -18.917 1.00 91.62 84 GLU A N 1
ATOM 644 C CA . GLU A 1 84 ? 27.463 8.664 -18.513 1.00 91.62 84 GLU A CA 1
ATOM 645 C C . GLU A 1 84 ? 26.888 9.745 -17.584 1.00 91.62 84 GLU A C 1
ATOM 647 O O . GLU A 1 84 ? 27.497 10.086 -16.572 1.00 91.62 84 GLU A O 1
ATOM 652 N N . GLU A 1 85 ? 25.697 10.271 -17.879 1.00 90.00 85 GLU A N 1
ATOM 653 C CA . GLU A 1 85 ? 25.102 11.346 -17.082 1.00 90.00 85 GLU A CA 1
ATOM 654 C C . GLU A 1 85 ? 24.502 10.898 -15.743 1.00 90.00 85 GLU A C 1
ATOM 656 O O . GLU A 1 85 ? 24.392 11.710 -14.817 1.00 90.00 85 GLU A O 1
ATOM 661 N N . LEU A 1 86 ? 24.037 9.651 -15.650 1.00 88.38 86 LEU A N 1
ATOM 662 C CA . LEU A 1 86 ? 23.413 9.103 -14.443 1.00 88.38 86 LEU A CA 1
ATOM 663 C C . LEU A 1 86 ? 24.363 8.249 -13.601 1.00 88.38 86 LEU A C 1
ATOM 665 O O . LEU A 1 86 ? 23.948 7.852 -12.506 1.00 88.38 86 LEU A O 1
ATOM 669 N N . ASP A 1 87 ? 25.583 8.016 -14.095 1.00 91.38 87 ASP A N 1
ATOM 670 C CA . ASP A 1 87 ? 26.595 7.115 -13.536 1.00 91.38 87 ASP A CA 1
ATOM 671 C C . ASP A 1 87 ? 26.030 5.704 -13.300 1.00 91.38 87 ASP A C 1
ATOM 673 O O . ASP A 1 87 ? 26.067 5.149 -12.201 1.00 91.38 87 ASP A O 1
ATOM 677 N N . LEU A 1 88 ? 25.397 5.153 -14.340 1.00 92.94 88 LEU A N 1
ATOM 678 C CA . LEU A 1 88 ? 24.759 3.837 -14.310 1.00 92.94 88 LEU A CA 1
ATOM 679 C C . LEU A 1 88 ? 25.135 3.026 -15.553 1.00 92.94 88 LEU A C 1
ATOM 681 O O . LEU A 1 88 ? 25.245 3.588 -16.646 1.00 92.94 88 LEU A O 1
ATOM 685 N N . PRO A 1 89 ? 25.273 1.694 -15.426 1.00 94.06 89 PRO A N 1
ATOM 686 C CA . PRO A 1 89 ? 25.394 0.844 -16.597 1.00 94.06 89 PRO A CA 1
ATOM 687 C C . PRO A 1 89 ? 24.111 0.933 -17.427 1.00 94.06 89 PRO A C 1
ATOM 689 O O . PRO A 1 89 ? 23.012 1.106 -16.888 1.00 94.06 89 PRO A O 1
ATOM 692 N N . TRP A 1 90 ? 24.256 0.800 -18.741 1.00 93.44 90 TRP A N 1
ATOM 693 C CA . TRP A 1 90 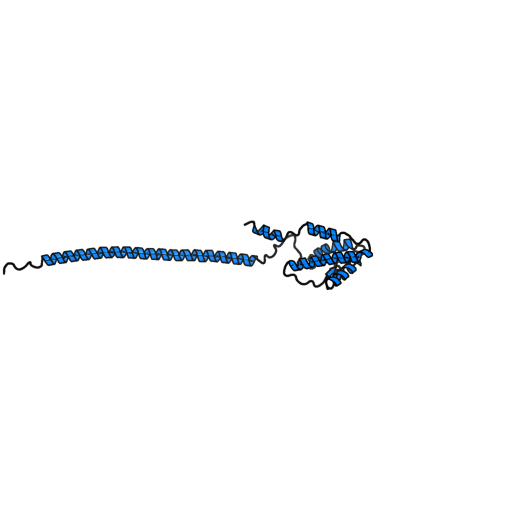? 23.130 0.726 -19.660 1.00 93.44 90 TRP A CA 1
ATOM 694 C C . TRP A 1 90 ? 23.217 -0.544 -20.498 1.00 93.44 90 TRP A C 1
ATOM 696 O O . TRP A 1 90 ? 24.306 -0.999 -20.851 1.00 93.44 90 TRP A O 1
ATOM 706 N N . GLU A 1 91 ? 22.058 -1.101 -20.832 1.00 91.69 91 GLU A N 1
ATOM 707 C CA . GLU A 1 91 ? 21.938 -2.276 -21.686 1.00 91.69 91 GLU A CA 1
ATOM 708 C C . GLU A 1 91 ? 20.810 -2.082 -22.701 1.00 91.69 91 GLU A C 1
ATOM 710 O O . GLU A 1 91 ? 19.722 -1.599 -22.372 1.00 91.69 91 GLU A O 1
ATOM 715 N N . ALA A 1 92 ? 21.063 -2.485 -23.947 1.00 87.44 92 ALA A N 1
ATOM 716 C CA . ALA A 1 92 ? 20.017 -2.617 -24.951 1.00 87.44 92 ALA A CA 1
ATOM 717 C C . ALA A 1 92 ? 19.177 -3.863 -24.643 1.00 87.44 92 ALA A C 1
ATOM 719 O O . ALA A 1 92 ? 19.685 -4.988 -24.610 1.00 87.44 92 ALA A O 1
ATOM 720 N N . VAL A 1 93 ? 17.883 -3.664 -24.424 1.00 83.56 93 VAL A N 1
ATOM 721 C CA . VAL A 1 93 ? 16.926 -4.730 -24.150 1.00 83.56 93 VAL A CA 1
ATOM 722 C C . VAL A 1 93 ? 16.639 -5.463 -25.445 1.00 83.56 93 VAL A C 1
ATOM 724 O O . VAL A 1 93 ? 16.035 -4.925 -26.374 1.00 83.56 93 VAL A O 1
ATOM 727 N N . ARG A 1 94 ? 17.050 -6.727 -25.480 1.00 79.25 94 ARG A N 1
ATOM 728 C CA . ARG A 1 94 ? 16.713 -7.652 -26.558 1.00 79.25 94 ARG A CA 1
ATOM 729 C C . ARG A 1 94 ? 15.492 -8.472 -26.191 1.00 79.25 94 ARG A C 1
ATOM 731 O O . ARG A 1 94 ? 15.202 -8.706 -25.015 1.00 79.25 94 ARG A O 1
ATOM 738 N N . PHE A 1 95 ? 14.799 -8.944 -27.218 1.00 79.62 95 PHE A N 1
ATOM 739 C CA . PHE A 1 95 ? 13.728 -9.904 -27.023 1.00 79.62 95 P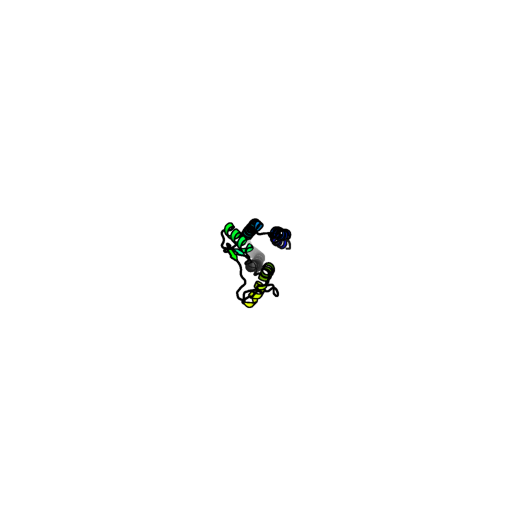HE A CA 1
ATOM 740 C C . PHE A 1 95 ? 14.277 -11.207 -26.443 1.00 79.62 95 PHE A C 1
ATOM 742 O O . PHE A 1 95 ? 15.384 -11.622 -26.797 1.00 79.62 95 PHE A O 1
ATOM 749 N N . PRO A 1 96 ? 13.526 -11.862 -25.546 1.00 79.12 96 PRO A N 1
ATOM 750 C CA . PRO A 1 96 ? 13.888 -13.182 -25.057 1.00 79.12 96 PRO A CA 1
ATOM 751 C C . PRO A 1 96 ? 14.021 -14.172 -26.217 1.00 79.12 96 PRO A C 1
ATOM 753 O O . PRO A 1 96 ? 13.212 -14.142 -27.139 1.00 79.12 96 PRO A O 1
ATOM 756 N N . ASN A 1 97 ? 14.962 -15.115 -26.117 1.00 79.44 97 ASN A N 1
ATOM 757 C CA . ASN A 1 97 ? 15.204 -16.143 -27.145 1.00 79.44 97 ASN A CA 1
ATOM 758 C C . ASN A 1 97 ? 13.968 -17.001 -27.487 1.00 79.44 97 ASN A C 1
ATOM 760 O O . ASN A 1 97 ? 13.970 -17.705 -28.486 1.00 79.44 97 ASN A O 1
ATOM 764 N N . ALA A 1 98 ? 12.927 -16.974 -26.650 1.00 79.38 98 ALA A N 1
ATOM 765 C CA . ALA A 1 98 ? 11.657 -17.654 -26.894 1.00 79.38 98 ALA A CA 1
ATOM 766 C C . ALA A 1 98 ? 10.770 -16.953 -27.945 1.00 79.38 98 ALA A C 1
ATOM 768 O O . ALA A 1 98 ? 9.693 -17.456 -28.255 1.00 79.38 98 ALA A O 1
ATOM 769 N N . VAL A 1 99 ? 11.175 -15.779 -28.441 1.00 81.00 99 VAL A N 1
ATOM 770 C CA . VAL A 1 99 ? 10.389 -14.944 -29.350 1.00 81.00 99 VAL A CA 1
ATOM 771 C C . VAL A 1 99 ? 11.210 -14.659 -30.599 1.00 81.00 99 VAL A C 1
ATOM 773 O O . VAL A 1 99 ? 12.183 -13.910 -30.560 1.00 81.00 99 VAL A O 1
ATOM 776 N N . GLU A 1 100 ? 10.792 -15.244 -31.717 1.00 82.38 100 GLU A N 1
ATOM 777 C CA . GLU A 1 100 ? 11.336 -14.931 -33.034 1.00 82.38 100 GLU A CA 1
ATOM 778 C C . GLU A 1 100 ? 10.549 -13.767 -33.638 1.00 82.38 100 GLU A C 1
ATOM 780 O O . GLU A 1 100 ? 9.329 -13.839 -33.796 1.00 82.38 100 GLU A O 1
ATOM 785 N N . ILE A 1 101 ? 11.249 -12.677 -33.957 1.00 80.56 101 ILE A N 1
ATOM 786 C CA . ILE A 1 101 ? 10.675 -11.525 -34.655 1.00 80.56 101 ILE A CA 1
ATOM 787 C C . ILE A 1 101 ? 11.198 -11.534 -36.092 1.00 80.56 101 ILE A C 1
ATOM 789 O O . ILE A 1 101 ? 12.408 -11.692 -36.282 1.00 80.56 101 ILE A O 1
ATOM 793 N N . PRO A 1 102 ? 10.325 -11.347 -37.097 1.00 83.50 102 PRO A N 1
ATOM 794 C CA . PRO A 1 102 ? 10.743 -11.210 -38.486 1.00 83.50 102 PRO A CA 1
ATOM 795 C C . PRO A 1 102 ? 11.824 -10.131 -38.654 1.00 83.50 102 PRO A C 1
ATOM 797 O O . PRO A 1 102 ? 11.717 -9.027 -38.115 1.00 83.50 102 PRO A O 1
ATOM 800 N N . SER A 1 103 ? 12.894 -10.459 -39.380 1.00 78.12 103 SER A N 1
ATOM 801 C CA . SER A 1 103 ? 14.051 -9.572 -39.561 1.00 78.12 103 SER A CA 1
ATOM 802 C C . SER A 1 103 ? 13.768 -8.371 -40.469 1.00 78.12 103 SER A C 1
ATOM 804 O O . SER A 1 103 ? 14.505 -7.389 -40.418 1.00 78.12 103 SER A O 1
ATOM 806 N N . ASP A 1 104 ? 12.703 -8.441 -41.265 1.00 82.94 104 ASP A N 1
ATOM 807 C CA . ASP A 1 104 ? 12.179 -7.392 -42.143 1.00 82.94 104 ASP A CA 1
ATOM 808 C C . ASP A 1 104 ? 11.313 -6.356 -41.408 1.00 82.94 104 ASP A C 1
ATOM 810 O O . ASP A 1 104 ? 10.968 -5.325 -41.983 1.00 82.94 104 ASP A O 1
ATOM 814 N N . MET A 1 105 ? 10.991 -6.597 -40.135 1.00 81.25 105 MET A N 1
ATOM 815 C CA . MET A 1 105 ? 10.223 -5.667 -39.315 1.00 81.25 105 MET A CA 1
ATOM 816 C C . MET A 1 105 ? 11.059 -4.448 -38.914 1.00 81.25 105 MET A C 1
ATOM 818 O O . MET A 1 105 ? 12.154 -4.583 -38.350 1.00 81.25 105 MET A O 1
ATOM 822 N N . ASP A 1 106 ? 10.496 -3.264 -39.145 1.00 79.81 106 ASP A N 1
ATOM 823 C CA . ASP A 1 106 ? 11.075 -1.974 -38.797 1.00 79.81 106 ASP A CA 1
ATOM 824 C C . ASP A 1 106 ? 11.231 -1.798 -37.276 1.00 79.81 106 ASP A C 1
ATOM 826 O O . ASP A 1 106 ? 10.462 -2.328 -36.467 1.00 79.81 106 ASP A O 1
ATOM 830 N N . GLY A 1 107 ? 12.259 -1.044 -36.879 1.00 74.25 107 GLY A N 1
ATOM 831 C CA . GLY A 1 107 ? 12.600 -0.791 -35.474 1.00 74.25 107 GLY A CA 1
ATOM 832 C C . GLY A 1 107 ? 11.442 -0.229 -34.632 1.00 74.25 107 GLY A C 1
ATOM 833 O O . GLY A 1 107 ? 11.198 -0.758 -33.543 1.00 74.25 107 GLY A O 1
ATOM 834 N N . PRO A 1 108 ? 10.682 0.774 -35.116 1.00 74.94 108 PRO A N 1
ATOM 835 C CA . PRO A 1 108 ? 9.532 1.321 -34.397 1.00 74.94 108 PRO A CA 1
ATOM 836 C C . PRO A 1 108 ? 8.436 0.284 -34.133 1.00 74.94 108 PRO A C 1
ATOM 838 O O . PRO A 1 108 ? 8.023 0.111 -32.983 1.00 74.94 108 PRO A O 1
ATOM 841 N N . THR A 1 109 ? 8.005 -0.462 -35.156 1.00 80.06 109 THR A N 1
ATOM 842 C CA . THR A 1 109 ? 7.008 -1.535 -34.985 1.00 80.06 109 THR A CA 1
ATOM 843 C C . THR A 1 109 ? 7.505 -2.603 -34.018 1.00 80.06 109 THR A C 1
ATOM 845 O O . THR A 1 109 ? 6.766 -3.048 -33.136 1.00 80.06 109 THR A O 1
ATOM 848 N N . ARG A 1 110 ? 8.787 -2.967 -34.113 1.00 79.25 110 ARG A N 1
ATOM 849 C CA . ARG A 1 110 ? 9.421 -3.912 -33.193 1.00 79.25 110 ARG A CA 1
ATOM 850 C C . ARG A 1 110 ? 9.366 -3.415 -31.744 1.00 79.25 110 ARG A C 1
ATOM 852 O O . ARG A 1 110 ? 8.985 -4.177 -30.856 1.00 79.25 110 ARG A O 1
ATOM 859 N N . ALA A 1 111 ? 9.677 -2.144 -31.492 1.00 77.25 111 ALA A N 1
ATOM 860 C CA . ALA A 1 111 ? 9.591 -1.543 -30.161 1.00 77.25 111 ALA A CA 1
ATOM 861 C C . ALA A 1 111 ? 8.146 -1.506 -29.626 1.00 77.25 111 ALA A C 1
ATOM 863 O O . ALA A 1 111 ? 7.919 -1.796 -28.448 1.00 77.25 111 ALA A O 1
ATOM 864 N N . MET A 1 112 ? 7.156 -1.234 -30.486 1.00 80.19 112 MET A N 1
ATOM 865 C CA . MET A 1 112 ? 5.732 -1.253 -30.120 1.00 80.19 112 MET A CA 1
ATOM 866 C C . MET A 1 112 ? 5.231 -2.641 -29.703 1.00 80.19 112 MET A C 1
ATOM 868 O O . MET A 1 112 ? 4.323 -2.743 -28.876 1.00 80.19 112 MET A O 1
ATOM 872 N N . LEU A 1 113 ? 5.821 -3.716 -30.233 1.00 83.94 113 LEU A N 1
ATOM 873 C CA . LEU A 1 113 ? 5.466 -5.086 -29.858 1.00 83.94 113 LEU A CA 1
ATOM 874 C C . LEU A 1 113 ? 6.064 -5.523 -28.514 1.00 83.94 113 LEU A C 1
ATOM 876 O O . LEU A 1 113 ? 5.566 -6.480 -27.918 1.00 83.94 113 LEU A O 1
ATOM 880 N N . ALA A 1 114 ? 7.085 -4.835 -27.993 1.00 82.06 114 ALA A N 1
ATOM 881 C CA . ALA A 1 114 ? 7.767 -5.239 -26.761 1.00 82.06 114 ALA A CA 1
ATOM 882 C C . ALA A 1 114 ? 6.857 -5.371 -25.528 1.00 82.06 114 ALA A C 1
ATOM 884 O O . ALA A 1 114 ? 6.928 -6.407 -24.854 1.00 82.06 114 ALA A O 1
ATOM 885 N N . PRO A 1 115 ? 5.942 -4.425 -25.242 1.00 83.38 115 PRO A N 1
ATOM 886 C CA . PRO A 1 115 ? 4.986 -4.579 -24.148 1.00 83.38 115 PRO A CA 1
ATOM 887 C C . PRO A 1 115 ? 4.027 -5.761 -24.356 1.00 83.38 115 PRO A C 1
ATOM 889 O O . PRO A 1 115 ? 3.705 -6.470 -23.400 1.00 83.38 115 PRO A O 1
ATOM 892 N N . LEU A 1 116 ? 3.595 -5.998 -25.601 1.00 83.69 116 LEU A N 1
ATOM 893 C CA . LEU A 1 116 ? 2.671 -7.082 -25.946 1.00 83.69 116 LEU A CA 1
ATOM 894 C C . LEU A 1 116 ? 3.329 -8.452 -25.736 1.00 83.69 116 LEU A C 1
ATOM 896 O O . LEU A 1 116 ? 2.752 -9.341 -25.110 1.00 83.69 116 LEU A O 1
ATOM 900 N N . ILE A 1 117 ? 4.571 -8.589 -26.199 1.00 84.62 117 ILE A N 1
ATOM 901 C CA . ILE A 1 117 ? 5.388 -9.786 -26.007 1.00 84.62 117 ILE A CA 1
ATOM 902 C C . ILE A 1 117 ? 5.603 -10.046 -24.514 1.00 84.62 117 ILE A C 1
ATOM 904 O O . ILE A 1 117 ? 5.429 -11.176 -24.059 1.00 84.62 117 ILE A O 1
ATOM 908 N N . GLY A 1 118 ? 5.904 -9.007 -23.728 1.00 81.56 118 GLY A N 1
ATOM 909 C CA . GLY A 1 118 ? 6.033 -9.122 -22.275 1.00 81.56 118 GLY A CA 1
ATOM 910 C C . GLY A 1 118 ? 4.764 -9.648 -21.593 1.00 81.56 118 GLY A C 1
ATOM 911 O O . GLY A 1 118 ? 4.854 -10.489 -20.694 1.00 81.56 118 GLY A O 1
ATOM 912 N N . LEU A 1 119 ? 3.584 -9.209 -22.047 1.00 81.00 119 LEU A N 1
ATOM 913 C CA . LEU A 1 119 ? 2.295 -9.673 -21.530 1.00 81.00 119 LEU A CA 1
ATOM 914 C C . LEU A 1 119 ? 2.049 -11.156 -21.847 1.00 81.00 119 LEU A C 1
ATOM 916 O O . LEU A 1 119 ? 1.670 -11.919 -20.958 1.00 81.00 119 LEU A O 1
ATOM 920 N N . MET A 1 120 ? 2.294 -11.573 -23.093 1.00 81.88 120 MET A N 1
ATOM 921 C CA . MET A 1 120 ? 2.092 -12.962 -23.524 1.00 81.88 120 MET A CA 1
ATOM 922 C C . MET A 1 120 ? 3.088 -13.920 -22.866 1.00 81.88 120 MET A C 1
ATOM 924 O O . MET A 1 120 ? 2.719 -15.007 -22.417 1.00 81.88 120 MET A O 1
ATOM 928 N N . LEU A 1 121 ? 4.350 -13.503 -22.761 1.00 83.00 121 LEU A N 1
ATOM 929 C CA . LEU A 1 121 ? 5.409 -14.326 -22.195 1.00 83.00 121 LEU A CA 1
ATOM 930 C C . LEU A 1 121 ? 5.209 -14.568 -20.695 1.00 83.00 121 LEU A C 1
ATOM 932 O O . LEU A 1 121 ? 5.521 -15.648 -20.197 1.00 83.00 121 LEU A O 1
ATOM 936 N N . GLY A 1 122 ? 4.641 -13.597 -19.974 1.00 77.69 122 GLY A N 1
ATOM 937 C CA . GLY A 1 122 ? 4.299 -13.768 -18.564 1.00 77.69 122 GLY A CA 1
ATOM 938 C C . GLY A 1 122 ? 3.393 -14.981 -18.321 1.00 77.69 122 GLY A C 1
ATOM 939 O O . GLY A 1 122 ? 3.667 -15.767 -17.413 1.00 77.69 122 GLY A O 1
ATOM 940 N N . ALA A 1 123 ? 2.380 -15.170 -19.175 1.00 74.94 123 ALA A N 1
ATOM 941 C CA . ALA A 1 123 ? 1.478 -16.318 -19.106 1.00 74.94 123 ALA A CA 1
ATOM 942 C C . ALA A 1 123 ? 2.191 -17.636 -19.458 1.00 74.94 123 ALA A C 1
ATOM 944 O O . ALA A 1 123 ? 1.968 -18.651 -18.803 1.00 74.94 123 ALA A O 1
ATOM 945 N N . ALA A 1 124 ? 3.088 -17.617 -20.450 1.00 78.06 124 ALA A N 1
ATOM 946 C CA . ALA A 1 124 ? 3.814 -18.806 -20.897 1.00 78.06 124 ALA A CA 1
ATOM 947 C C . ALA A 1 124 ? 4.853 -19.320 -19.878 1.00 78.06 124 ALA A C 1
ATOM 949 O O . ALA A 1 124 ? 5.025 -20.528 -19.742 1.00 78.06 124 ALA A O 1
ATOM 950 N N . ILE A 1 125 ? 5.529 -18.430 -19.137 1.00 80.88 125 ILE A N 1
ATOM 951 C CA . ILE A 1 125 ? 6.582 -18.799 -18.162 1.00 80.88 125 ILE A CA 1
ATOM 952 C C . ILE A 1 125 ? 5.999 -18.991 -16.742 1.00 80.88 125 ILE A C 1
ATOM 954 O O . ILE A 1 125 ? 6.733 -19.103 -15.764 1.00 80.88 125 ILE A O 1
ATOM 958 N N . ASN A 1 126 ? 4.669 -19.029 -16.592 1.00 75.62 126 ASN A N 1
ATOM 959 C CA . ASN A 1 126 ? 3.993 -19.128 -15.290 1.00 75.62 126 ASN A CA 1
ATOM 960 C C . ASN A 1 126 ? 4.489 -18.072 -14.275 1.00 75.62 126 ASN A C 1
ATOM 962 O O . ASN A 1 126 ? 4.576 -18.312 -13.067 1.00 75.62 126 ASN A O 1
ATOM 966 N N . ARG A 1 127 ? 4.870 -16.889 -14.776 1.00 77.00 127 ARG A N 1
ATOM 967 C CA . ARG A 1 127 ? 5.238 -15.752 -13.934 1.00 77.00 127 ARG A CA 1
ATOM 968 C C . ARG A 1 127 ? 3.942 -15.154 -13.381 1.00 77.00 127 ARG A C 1
ATOM 970 O O . ARG A 1 127 ? 2.947 -15.145 -14.101 1.00 77.00 127 ARG A O 1
ATOM 977 N N . PRO A 1 128 ? 3.921 -14.607 -12.153 1.00 73.19 128 PRO A N 1
ATOM 978 C CA . PRO A 1 128 ? 2.753 -13.887 -11.663 1.00 73.19 128 PRO A CA 1
ATOM 979 C C . PRO A 1 128 ? 2.423 -12.724 -12.609 1.00 73.19 128 PRO A C 1
ATOM 981 O O . PRO A 1 128 ? 3.122 -11.710 -12.623 1.00 73.19 128 PRO A O 1
ATOM 984 N N . THR A 1 129 ? 1.398 -12.895 -13.439 1.00 72.62 129 THR A N 1
ATOM 985 C CA . THR A 1 129 ? 0.884 -11.862 -14.337 1.00 72.62 129 THR A CA 1
ATOM 986 C C . THR A 1 129 ? -0.232 -11.086 -13.662 1.00 72.62 129 THR A C 1
ATOM 988 O O . THR A 1 129 ? -0.875 -11.555 -12.719 1.00 72.62 129 THR A O 1
ATOM 991 N N . TYR A 1 130 ? -0.486 -9.882 -14.164 1.00 70.19 130 TYR A N 1
ATOM 992 C CA . TYR A 1 130 ? -1.668 -9.132 -13.774 1.00 70.19 130 TYR A CA 1
ATOM 993 C C . TYR A 1 130 ? -2.907 -9.812 -14.367 1.00 70.19 130 TYR A C 1
ATOM 995 O O . TYR A 1 130 ? -3.087 -9.841 -15.582 1.00 70.19 130 TYR A O 1
ATOM 1003 N N . ASP A 1 131 ? -3.741 -10.392 -13.504 1.00 73.25 131 ASP A N 1
ATOM 1004 C CA . ASP A 1 131 ? -5.074 -10.858 -13.882 1.00 73.25 131 ASP A CA 1
ATOM 1005 C C . ASP A 1 131 ? -6.011 -9.645 -13.948 1.00 73.25 131 ASP A C 1
ATOM 1007 O O . ASP A 1 131 ? -6.439 -9.107 -12.924 1.00 73.25 131 ASP A O 1
ATOM 1011 N N . PHE A 1 132 ? -6.288 -9.187 -15.169 1.00 76.06 132 PHE A N 1
ATOM 1012 C CA . PHE A 1 132 ? -7.238 -8.103 -15.422 1.00 76.06 132 PHE A CA 1
ATOM 1013 C C . PHE A 1 132 ? -8.697 -8.580 -15.435 1.00 76.06 132 PHE A C 1
ATOM 1015 O O . PHE A 1 132 ? -9.597 -7.748 -15.339 1.00 76.06 132 PHE A O 1
ATOM 1022 N N . ALA A 1 133 ? -8.943 -9.891 -15.540 1.00 79.56 133 ALA A N 1
ATOM 1023 C CA . ALA A 1 133 ? -10.288 -10.458 -15.504 1.00 79.56 133 ALA A CA 1
ATOM 1024 C C . ALA A 1 133 ? -10.815 -10.543 -14.063 1.00 79.56 133 ALA A C 1
ATOM 1026 O O . ALA A 1 133 ? -11.993 -10.287 -13.825 1.00 79.56 133 ALA A O 1
ATOM 1027 N N . ASN A 1 134 ? -9.933 -10.820 -13.096 1.00 75.00 134 ASN A N 1
ATOM 1028 C CA . ASN A 1 134 ? -10.240 -10.756 -11.668 1.00 75.00 134 ASN A CA 1
ATOM 1029 C C . ASN A 1 134 ? -9.331 -9.735 -10.976 1.00 75.00 134 ASN A C 1
ATOM 1031 O O . ASN A 1 134 ? -8.333 -10.129 -10.361 1.00 75.00 134 ASN A O 1
ATOM 1035 N N . PRO A 1 135 ? -9.659 -8.430 -11.029 1.00 72.06 135 PRO A N 1
ATOM 1036 C CA . PRO A 1 135 ? -8.863 -7.410 -10.365 1.00 72.06 135 PRO A CA 1
ATOM 1037 C C . PRO A 1 135 ? -8.796 -7.715 -8.866 1.00 72.06 135 PRO A C 1
ATOM 1039 O O . PRO A 1 135 ? -9.752 -7.509 -8.113 1.00 72.06 135 PRO A O 1
ATOM 1042 N N . ARG A 1 136 ? -7.653 -8.239 -8.413 1.00 66.00 136 ARG A N 1
ATOM 1043 C CA . ARG A 1 136 ? -7.419 -8.470 -6.990 1.00 66.00 136 ARG A CA 1
ATOM 1044 C C . ARG A 1 136 ? -7.308 -7.111 -6.323 1.00 66.00 136 ARG A C 1
ATOM 1046 O O . ARG A 1 136 ? -6.482 -6.282 -6.704 1.00 66.00 136 ARG A O 1
ATOM 1053 N N . LYS A 1 137 ? -8.143 -6.882 -5.310 1.00 64.19 137 LYS A N 1
ATOM 1054 C CA . LYS A 1 137 ? -8.016 -5.715 -4.438 1.00 64.19 137 LYS A CA 1
ATOM 1055 C C . LYS A 1 137 ? -6.596 -5.732 -3.873 1.00 64.19 137 LYS A C 1
ATOM 1057 O O . LYS A 1 137 ? -6.176 -6.761 -3.342 1.00 64.19 137 LYS A O 1
ATOM 1062 N N . ALA A 1 138 ? -5.857 -4.634 -4.041 1.00 62.69 138 ALA A N 1
ATOM 1063 C CA . ALA A 1 138 ? -4.507 -4.531 -3.500 1.00 62.69 138 ALA A CA 1
ATOM 1064 C C . ALA A 1 138 ? -4.534 -4.928 -2.013 1.00 62.69 138 ALA A C 1
ATOM 1066 O O . ALA A 1 138 ? -5.487 -4.549 -1.320 1.00 62.69 138 ALA A O 1
ATOM 1067 N N . PRO A 1 139 ? -3.552 -5.710 -1.528 1.00 64.00 139 PRO A N 1
ATOM 1068 C CA . PRO A 1 139 ? -3.490 -6.071 -0.122 1.00 64.00 139 PRO A CA 1
ATOM 1069 C C . PRO A 1 139 ? -3.421 -4.777 0.691 1.00 64.00 139 PRO A C 1
ATOM 1071 O O . PRO A 1 139 ? -2.431 -4.050 0.647 1.00 64.00 139 PRO A O 1
ATOM 1074 N N . ASP A 1 140 ? -4.515 -4.452 1.378 1.00 73.12 140 ASP A N 1
ATOM 1075 C CA . ASP A 1 140 ? -4.595 -3.277 2.235 1.00 73.12 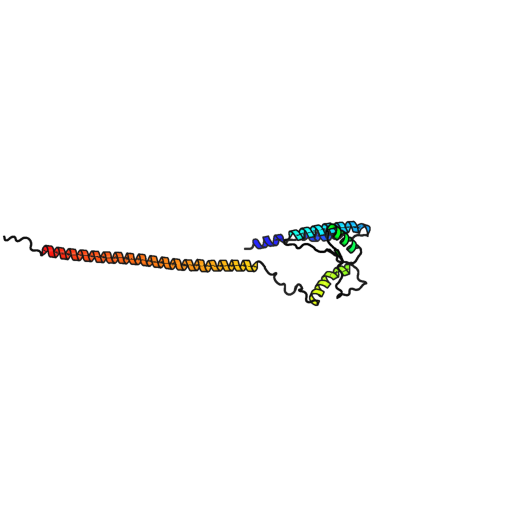140 ASP A CA 1
ATOM 1076 C C . ASP A 1 140 ? -3.759 -3.577 3.477 1.00 73.12 140 ASP A C 1
ATOM 1078 O O . ASP A 1 140 ? -4.223 -4.192 4.436 1.00 73.12 140 ASP A O 1
ATOM 1082 N N . THR A 1 141 ? -2.487 -3.186 3.434 1.00 74.06 141 THR A N 1
ATOM 1083 C CA . THR A 1 141 ? -1.532 -3.384 4.531 1.00 74.06 141 THR A CA 1
ATOM 1084 C C . THR A 1 141 ? -1.992 -2.699 5.818 1.00 74.06 141 THR A C 1
ATOM 1086 O O . THR A 1 141 ? -1.630 -3.132 6.908 1.00 74.06 141 THR A O 1
ATOM 1089 N N . ALA A 1 142 ? -2.854 -1.682 5.711 1.00 76.62 142 ALA A N 1
ATOM 1090 C CA . ALA A 1 142 ? -3.457 -0.997 6.846 1.00 76.62 142 ALA A CA 1
ATOM 1091 C C . ALA A 1 142 ? -4.762 -1.655 7.336 1.00 76.62 142 ALA A C 1
ATOM 1093 O O . ALA A 1 142 ? -5.327 -1.205 8.337 1.00 76.62 142 ALA A O 1
ATOM 1094 N N . ALA A 1 143 ? -5.262 -2.707 6.675 1.00 79.38 143 ALA A N 1
ATOM 1095 C CA . ALA A 1 143 ? -6.488 -3.387 7.087 1.00 79.38 143 ALA A CA 1
ATOM 1096 C C . ALA A 1 143 ? -6.343 -4.059 8.456 1.00 79.38 143 ALA A C 1
ATOM 1098 O O . ALA A 1 143 ? -7.261 -3.958 9.266 1.00 79.38 143 ALA A O 1
ATOM 1099 N N . SER A 1 144 ? -5.190 -4.671 8.746 1.00 79.81 144 SER A N 1
ATOM 1100 C CA . SER A 1 144 ? -4.917 -5.297 10.048 1.00 79.81 144 SER A CA 1
ATOM 1101 C C . SER A 1 144 ? -4.953 -4.274 11.185 1.00 79.81 144 SER A C 1
ATOM 1103 O O . SER A 1 144 ? -5.565 -4.520 12.222 1.00 79.81 144 SER A O 1
ATOM 1105 N N . LEU A 1 145 ? -4.386 -3.084 10.961 1.00 86.12 145 LEU A N 1
ATOM 1106 C CA . LEU A 1 145 ? -4.387 -1.993 11.932 1.00 86.12 145 LEU A CA 1
ATOM 1107 C C . LEU A 1 145 ? -5.806 -1.460 12.183 1.00 86.12 145 LEU A C 1
ATOM 1109 O O . LEU A 1 145 ? -6.195 -1.228 13.326 1.00 86.12 145 LEU A O 1
ATOM 1113 N N . ARG A 1 146 ? -6.610 -1.303 11.120 1.00 85.12 146 ARG A N 1
ATOM 1114 C CA . ARG A 1 146 ? -8.01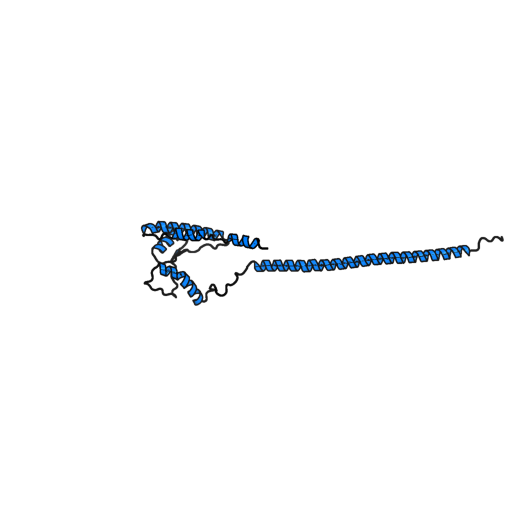6 -0.878 11.245 1.00 85.12 146 ARG A CA 1
ATOM 1115 C C . ARG A 1 146 ? -8.864 -1.927 11.956 1.00 85.12 146 ARG A C 1
ATOM 1117 O O . ARG A 1 146 ? -9.677 -1.569 12.801 1.00 85.12 146 ARG A O 1
ATOM 1124 N N . GLN A 1 147 ? -8.664 -3.207 11.646 1.00 89.94 147 GLN A N 1
ATOM 1125 C CA . GLN A 1 147 ? -9.353 -4.307 12.321 1.00 89.94 147 GLN A CA 1
ATOM 1126 C C . GLN A 1 147 ? -8.979 -4.374 13.803 1.00 89.94 147 GLN A C 1
ATOM 1128 O O . GLN A 1 147 ? -9.870 -4.499 14.638 1.00 89.94 147 GLN A O 1
ATOM 1133 N N . ALA A 1 148 ? -7.697 -4.207 14.139 1.00 91.44 148 ALA A N 1
ATOM 1134 C CA . ALA A 1 148 ? -7.242 -4.144 15.524 1.00 91.44 148 ALA A CA 1
ATOM 1135 C C . ALA A 1 148 ? -7.860 -2.954 16.274 1.00 91.44 148 ALA A C 1
ATOM 1137 O O . ALA A 1 148 ? -8.352 -3.121 17.387 1.00 91.44 148 ALA A O 1
ATOM 1138 N N . GLY A 1 149 ? -7.910 -1.773 15.647 1.00 95.00 149 GLY A N 1
ATOM 1139 C CA . GLY A 1 149 ? -8.558 -0.592 16.222 1.00 95.00 149 GLY A CA 1
ATOM 1140 C C . GLY A 1 149 ? -10.054 -0.798 16.481 1.00 95.00 149 GLY A C 1
ATOM 1141 O O . GLY A 1 149 ? -10.545 -0.469 17.559 1.00 95.00 149 GLY A O 1
ATOM 1142 N N . LEU A 1 150 ? -10.775 -1.399 15.529 1.00 93.56 150 LEU A N 1
ATOM 1143 C CA . LEU A 1 150 ? -12.196 -1.723 15.691 1.00 93.56 150 LEU A CA 1
ATOM 1144 C C . LEU A 1 150 ? -12.427 -2.776 16.782 1.00 93.56 150 LEU A C 1
ATOM 1146 O O . LEU A 1 150 ? -13.347 -2.630 17.583 1.00 93.56 150 LEU A O 1
ATOM 1150 N N . ALA A 1 151 ? -11.579 -3.804 16.851 1.00 95.31 151 ALA A N 1
ATOM 1151 C CA . ALA A 1 151 ? -11.651 -4.827 17.890 1.00 95.31 151 ALA A CA 1
ATOM 1152 C C . ALA A 1 151 ? -11.381 -4.240 19.284 1.00 95.31 151 ALA A C 1
ATOM 1154 O O . ALA A 1 151 ? -12.105 -4.543 20.231 1.00 95.31 151 ALA A O 1
ATOM 1155 N N . ALA A 1 152 ? -10.391 -3.351 19.403 1.00 95.88 152 ALA A N 1
ATOM 1156 C CA . ALA A 1 152 ? -10.093 -2.648 20.646 1.00 95.88 152 ALA A CA 1
ATOM 1157 C C . ALA A 1 152 ? -11.265 -1.758 21.089 1.00 95.88 152 ALA A C 1
ATOM 1159 O O . ALA A 1 152 ? -11.667 -1.809 22.250 1.00 95.88 152 ALA A O 1
ATOM 1160 N N . ALA A 1 153 ? -11.857 -0.994 20.164 1.00 96.25 153 ALA A N 1
ATOM 1161 C CA . ALA A 1 153 ? -13.025 -0.163 20.450 1.00 96.25 153 ALA A CA 1
ATOM 1162 C C . ALA A 1 153 ? -14.227 -1.001 20.915 1.00 96.25 153 ALA A C 1
ATOM 1164 O O . ALA A 1 153 ? -14.879 -0.655 21.900 1.00 96.25 153 ALA A O 1
ATOM 1165 N N . LEU A 1 154 ? -14.486 -2.132 20.253 1.00 95.88 154 LEU A N 1
ATOM 1166 C CA . LEU A 1 154 ? -15.552 -3.058 20.632 1.00 95.88 154 LEU A CA 1
ATOM 1167 C C . LEU A 1 154 ? -15.311 -3.664 22.022 1.00 95.88 154 LEU A C 1
ATOM 1169 O O . LEU A 1 154 ? -16.232 -3.711 22.836 1.00 95.88 154 LEU A O 1
ATOM 1173 N N . GLY A 1 155 ? -14.070 -4.050 22.326 1.00 95.19 155 GLY A N 1
ATOM 1174 C CA . GLY A 1 155 ? -13.683 -4.492 23.664 1.00 95.19 155 GLY A CA 1
ATOM 1175 C C . GLY A 1 155 ? -13.969 -3.427 24.723 1.00 95.19 155 GLY A C 1
ATOM 1176 O O . GLY A 1 155 ? -14.597 -3.718 25.737 1.00 95.19 155 GLY A O 1
ATOM 1177 N N . LEU A 1 156 ? -13.589 -2.174 24.466 1.00 96.75 156 LEU A N 1
ATOM 1178 C CA . LEU A 1 156 ? -13.785 -1.066 25.405 1.00 96.75 156 LEU A CA 1
ATOM 1179 C C . LEU A 1 156 ? -15.272 -0.807 25.690 1.00 96.75 156 LEU A C 1
ATOM 1181 O O . LEU A 1 156 ? -15.641 -0.578 26.839 1.00 96.75 156 LEU A O 1
ATOM 1185 N N . ILE A 1 157 ? -16.137 -0.917 24.678 1.00 95.06 157 ILE A N 1
ATOM 1186 C CA . ILE A 1 157 ? -17.591 -0.785 24.850 1.00 95.06 157 ILE A CA 1
ATOM 1187 C C . ILE A 1 157 ? -18.143 -1.915 25.724 1.00 95.06 157 ILE A C 1
ATOM 1189 O O . ILE A 1 157 ? -18.907 -1.651 26.651 1.00 95.06 157 ILE A O 1
ATOM 1193 N N . ILE A 1 158 ? -17.751 -3.164 25.461 1.00 95.25 158 ILE A N 1
ATOM 1194 C CA . ILE A 1 158 ? -18.264 -4.326 26.200 1.00 95.25 158 ILE A CA 1
ATOM 1195 C C . ILE A 1 158 ? -17.783 -4.299 27.652 1.00 95.25 158 ILE A C 1
ATOM 1197 O O . ILE A 1 158 ? -18.596 -4.410 28.569 1.00 95.25 158 ILE A O 1
ATOM 1201 N N . PHE A 1 159 ? -16.481 -4.123 27.879 1.00 95.19 159 PHE A N 1
ATOM 1202 C CA . PHE A 1 159 ? -15.917 -4.124 29.228 1.00 95.19 159 PHE A CA 1
ATOM 1203 C C . PHE A 1 159 ? -16.274 -2.854 30.004 1.00 95.19 159 PHE A C 1
ATOM 1205 O O . PHE A 1 159 ? -16.617 -2.939 31.181 1.00 95.19 159 PHE A O 1
ATOM 1212 N N . GLY A 1 160 ? -16.252 -1.689 29.352 1.00 93.25 160 GLY A N 1
ATOM 1213 C CA . GLY A 1 160 ? -16.634 -0.421 29.969 1.00 93.25 160 GLY A CA 1
ATOM 1214 C C . GLY A 1 160 ? -18.120 -0.380 30.323 1.00 93.25 160 GLY A C 1
ATOM 1215 O O . GLY A 1 160 ? -18.475 -0.087 31.463 1.00 93.25 160 GLY A O 1
ATOM 1216 N N . GLY A 1 161 ? -18.990 -0.740 29.375 1.00 92.19 161 GLY A N 1
ATOM 1217 C CA . GLY A 1 161 ? -20.435 -0.792 29.598 1.00 92.19 161 GLY A CA 1
ATOM 1218 C C . GLY A 1 161 ? -20.837 -1.880 30.596 1.00 92.19 161 GLY A C 1
ATOM 1219 O O . GLY A 1 161 ? -21.586 -1.611 31.533 1.00 92.19 161 GLY A O 1
ATOM 1220 N N . GLY A 1 162 ? -20.301 -3.094 30.446 1.00 93.50 162 GLY A N 1
ATOM 1221 C CA . GLY A 1 162 ? -20.579 -4.209 31.354 1.00 93.50 162 GLY A CA 1
ATOM 1222 C C . GLY A 1 162 ? -20.099 -3.948 32.785 1.00 93.50 162 GLY A C 1
ATOM 1223 O O . GLY A 1 162 ? -20.831 -4.213 33.738 1.00 93.50 162 GLY A O 1
ATOM 1224 N N . GLY A 1 163 ? -18.906 -3.365 32.944 1.00 93.62 163 GLY A N 1
ATOM 1225 C CA . GLY A 1 163 ? -18.368 -2.987 34.251 1.00 93.62 163 GLY A CA 1
ATOM 1226 C C . GLY A 1 163 ? -19.213 -1.926 34.959 1.00 93.62 163 GLY A C 1
ATOM 1227 O O . GLY A 1 163 ? -19.478 -2.053 36.154 1.00 93.62 163 GLY A O 1
ATOM 1228 N N . TRP A 1 164 ? -19.700 -0.924 34.219 1.00 94.88 164 TRP A N 1
ATOM 1229 C CA . TRP A 1 164 ? -20.572 0.118 34.766 1.00 94.88 164 TRP A CA 1
ATOM 1230 C C . TRP A 1 164 ? -21.879 -0.450 35.328 1.00 94.88 164 TRP A C 1
ATOM 1232 O O . TRP A 1 164 ? -22.264 -0.125 36.449 1.00 94.88 164 TRP A O 1
ATOM 1242 N N . VAL A 1 165 ? -22.540 -1.342 34.585 1.00 94.69 165 VAL A N 1
ATOM 1243 C CA . VAL A 1 165 ? -23.808 -1.953 35.020 1.00 94.69 165 VAL A CA 1
ATOM 1244 C C . VAL A 1 165 ? -23.626 -2.771 36.301 1.00 94.69 165 VAL A C 1
ATOM 1246 O O . VAL A 1 165 ? -24.465 -2.702 37.198 1.00 94.69 165 VAL A O 1
ATOM 1249 N N . LEU A 1 166 ? -22.524 -3.518 36.425 1.00 93.25 166 LEU A N 1
ATOM 1250 C CA . LEU A 1 166 ? -22.231 -4.274 37.647 1.00 93.25 166 LEU A CA 1
ATOM 1251 C C . LEU A 1 166 ? -21.986 -3.353 38.850 1.00 93.25 166 LEU A C 1
ATOM 1253 O O . LEU A 1 166 ? -22.466 -3.642 39.947 1.00 93.25 166 LEU A O 1
ATOM 1257 N N . ALA A 1 167 ? -21.274 -2.241 38.651 1.00 92.25 167 ALA A N 1
ATOM 1258 C CA . ALA A 1 167 ? -21.048 -1.253 39.703 1.00 92.25 167 ALA A CA 1
ATOM 1259 C C . ALA A 1 167 ? -22.360 -0.587 40.155 1.00 92.25 167 ALA A C 1
ATOM 1261 O O . ALA A 1 167 ? -22.602 -0.447 41.356 1.00 92.25 167 ALA A O 1
ATOM 1262 N N . ASP A 1 168 ? -23.240 -0.250 39.210 1.00 94.00 168 ASP A N 1
ATOM 1263 C CA . ASP A 1 168 ? -24.547 0.346 39.495 1.00 94.00 168 ASP A CA 1
ATOM 1264 C C . ASP A 1 168 ? -25.454 -0.605 40.296 1.00 94.00 168 ASP A C 1
ATOM 1266 O O . ASP A 1 168 ? -26.055 -0.216 41.298 1.00 94.00 168 ASP A O 1
ATOM 1270 N N . GLN A 1 169 ? -25.476 -1.897 39.948 1.00 94.19 169 GLN A N 1
ATOM 1271 C CA . GLN A 1 169 ? -26.209 -2.906 40.722 1.00 94.19 169 GLN A CA 1
ATOM 1272 C C . GLN A 1 169 ? -25.708 -3.010 42.169 1.00 94.19 169 GLN A C 1
ATOM 1274 O O . GLN A 1 169 ? -26.514 -3.130 43.097 1.00 94.19 169 GLN A O 1
ATOM 1279 N N . GLN A 1 170 ? -24.390 -2.934 42.386 1.00 92.69 170 GLN A N 1
ATOM 1280 C CA . GLN A 1 170 ? -23.819 -2.963 43.732 1.00 92.69 170 GLN A CA 1
ATOM 1281 C C . GLN A 1 170 ? -24.210 -1.722 44.537 1.00 92.69 170 GLN A C 1
ATOM 1283 O O . GLN A 1 170 ? -24.636 -1.869 45.686 1.00 92.69 170 GLN A O 1
ATOM 1288 N N . LEU A 1 171 ? -24.139 -0.532 43.932 1.00 93.88 171 LEU A N 1
ATOM 1289 C CA . LEU A 1 171 ? -24.561 0.725 44.558 1.00 93.88 171 LEU A CA 1
ATOM 1290 C C . LEU A 1 171 ? -26.039 0.692 44.951 1.00 93.88 171 LEU A C 1
ATOM 1292 O O . LEU A 1 171 ? -26.370 0.957 46.108 1.00 93.88 171 LEU A O 1
ATOM 1296 N N . ASN A 1 172 ? -26.908 0.262 44.036 1.00 92.88 172 ASN A N 1
ATOM 1297 C CA . ASN A 1 172 ? -28.339 0.124 44.293 1.00 92.88 172 ASN A CA 1
ATOM 1298 C C . ASN A 1 172 ? -28.620 -0.880 45.423 1.00 92.88 172 ASN A C 1
ATOM 1300 O O . ASN A 1 172 ? -29.448 -0.624 46.300 1.00 92.88 172 ASN A O 1
ATOM 1304 N N . SER A 1 173 ? -27.880 -1.994 45.470 1.00 92.62 173 SER A N 1
ATOM 1305 C CA . SER A 1 173 ? -28.008 -2.976 46.552 1.00 92.62 173 SER A CA 1
ATOM 1306 C C . SER A 1 173 ? -27.566 -2.413 47.910 1.00 92.62 173 SER A C 1
ATOM 1308 O O . SER A 1 173 ? -28.214 -2.666 48.927 1.00 92.62 173 SER A O 1
ATOM 1310 N N . LEU A 1 174 ? -26.490 -1.618 47.941 1.00 93.62 174 LEU A N 1
ATOM 1311 C CA . LEU A 1 174 ? -25.998 -0.969 49.156 1.00 93.62 174 LEU A CA 1
ATOM 1312 C C . LEU A 1 174 ? -26.991 0.076 49.655 1.00 93.62 174 LEU A C 1
ATOM 1314 O O . LEU A 1 174 ? -27.295 0.113 50.845 1.00 93.62 174 LEU A O 1
ATOM 1318 N N . GLN A 1 175 ? -27.538 0.886 48.752 1.00 94.56 175 GLN A N 1
ATOM 1319 C CA . GLN A 1 175 ? -28.538 1.892 49.093 1.00 94.56 175 GLN A CA 1
ATOM 1320 C C . GLN A 1 175 ? -29.829 1.246 49.618 1.00 94.56 175 GLN A C 1
ATOM 1322 O O . GLN A 1 175 ? -30.407 1.720 50.602 1.00 94.56 175 GLN A O 1
ATOM 1327 N N . GLY A 1 176 ? -30.225 0.103 49.049 1.00 93.62 176 GLY A N 1
ATOM 1328 C CA . GLY A 1 176 ? -31.295 -0.742 49.582 1.00 93.62 176 GLY A CA 1
ATOM 1329 C C . GLY A 1 176 ? -31.013 -1.229 51.008 1.00 93.62 176 GLY A C 1
ATOM 1330 O O . GLY A 1 176 ? -31.859 -1.101 51.890 1.00 93.62 176 GLY A O 1
ATOM 1331 N N . LYS A 1 177 ? -29.794 -1.705 51.288 1.00 94.31 177 LYS A N 1
ATOM 1332 C CA . LYS A 1 177 ? -29.403 -2.132 52.646 1.00 94.31 177 LYS A CA 1
ATOM 1333 C C . LYS A 1 177 ? -29.408 -0.974 53.644 1.00 94.31 177 LYS A C 1
ATOM 1335 O O . LYS A 1 177 ? -29.899 -1.133 54.757 1.00 94.31 177 LYS A O 1
ATOM 1340 N N . VAL A 1 178 ? -28.900 0.196 53.254 1.00 95.31 178 VAL A N 1
ATOM 1341 C CA . VAL A 1 178 ? -28.886 1.391 54.116 1.00 95.31 178 VAL A CA 1
ATOM 1342 C C . VAL A 1 178 ? -30.308 1.827 54.465 1.00 95.31 178 VAL A C 1
ATOM 1344 O O . VAL A 1 178 ? -30.608 2.076 55.633 1.00 95.31 178 VAL A O 1
ATOM 1347 N N . THR A 1 179 ? -31.201 1.885 53.476 1.00 95.88 179 THR A N 1
ATOM 1348 C CA . THR A 1 179 ? -32.604 2.265 53.702 1.00 95.88 179 THR A CA 1
ATOM 1349 C C . THR A 1 179 ? -33.343 1.249 54.572 1.00 95.88 179 THR A C 1
ATOM 1351 O O . THR A 1 179 ? -34.090 1.649 55.467 1.00 95.88 179 THR A O 1
ATOM 1354 N N . GLN A 1 180 ? -33.077 -0.048 54.395 1.00 94.88 180 GLN A N 1
ATOM 1355 C CA . GLN A 1 180 ? -33.637 -1.101 55.242 1.00 94.88 180 GLN A CA 1
ATOM 1356 C C . GLN A 1 180 ? -33.165 -0.982 56.699 1.00 94.88 180 GLN A C 1
ATOM 1358 O O . GLN A 1 180 ? -33.994 -0.954 57.606 1.00 94.88 180 GLN A O 1
ATOM 1363 N N . VAL A 1 181 ? -31.860 -0.808 56.933 1.00 95.50 181 VAL A N 1
ATOM 1364 C CA . VAL A 1 181 ? -31.304 -0.632 58.287 1.00 95.50 181 VAL A CA 1
ATOM 1365 C C . VAL A 1 181 ? -31.873 0.616 58.970 1.00 95.50 181 VAL A C 1
ATOM 1367 O O . VAL A 1 181 ? -32.184 0.584 60.161 1.00 95.50 181 VAL A O 1
ATOM 1370 N N . GLN A 1 182 ? -32.073 1.711 58.233 1.00 95.19 182 GLN A N 1
ATOM 1371 C CA . GLN A 1 182 ? -32.720 2.912 58.771 1.00 95.19 182 GLN A CA 1
ATOM 1372 C C . GLN A 1 182 ? -34.190 2.670 59.148 1.00 95.19 182 GLN A C 1
ATOM 1374 O O . GLN A 1 182 ? -34.655 3.178 60.174 1.00 95.19 182 GLN A O 1
ATOM 1379 N N . ALA A 1 183 ? -34.929 1.908 58.337 1.00 94.75 183 ALA A N 1
ATOM 1380 C CA . ALA A 1 183 ? -36.311 1.543 58.632 1.00 94.75 183 ALA A CA 1
ATOM 1381 C C . ALA A 1 183 ? -36.401 0.648 59.880 1.00 94.75 183 ALA A C 1
ATOM 1383 O O . ALA A 1 183 ? -37.221 0.905 60.767 1.00 94.75 183 ALA A O 1
ATOM 1384 N N . ASP A 1 184 ? -35.510 -0.337 59.989 1.00 95.50 184 ASP A N 1
ATOM 1385 C CA . ASP A 1 184 ? -35.420 -1.229 61.143 1.00 95.50 184 ASP A CA 1
ATOM 1386 C C . ASP A 1 184 ? -35.041 -0.463 62.411 1.00 95.50 184 ASP A C 1
ATOM 1388 O O . ASP A 1 184 ? -35.687 -0.631 63.446 1.00 95.50 184 ASP A O 1
ATOM 1392 N N . HIS A 1 185 ? -34.078 0.461 62.331 1.00 94.50 185 HIS A N 1
ATOM 1393 C CA . HIS A 1 185 ? -33.708 1.316 63.457 1.00 94.50 185 HIS A CA 1
ATOM 1394 C C . HIS A 1 185 ? -34.908 2.111 63.990 1.00 94.50 185 HIS A C 1
ATOM 1396 O O . HIS A 1 185 ? -35.196 2.067 65.186 1.00 94.50 185 HIS A O 1
ATOM 1402 N N . LYS A 1 186 ? -35.677 2.766 63.106 1.00 95.12 186 LYS A N 1
ATOM 1403 C CA . LYS A 1 186 ? -36.904 3.487 63.497 1.00 95.12 186 LYS A CA 1
ATOM 1404 C C . LYS A 1 186 ? -37.942 2.556 64.128 1.00 95.12 186 LYS A C 1
ATOM 1406 O O . LYS A 1 186 ? -38.614 2.931 65.090 1.00 95.12 186 LYS A O 1
ATOM 1411 N N . LYS A 1 187 ? -38.090 1.336 63.603 1.00 95.62 187 LYS A N 1
ATOM 1412 C CA . LYS A 1 187 ? -39.016 0.332 64.142 1.00 95.62 187 LYS A CA 1
ATOM 1413 C C . LYS A 1 187 ? -38.610 -0.104 65.551 1.00 95.62 187 LYS A C 1
ATOM 1415 O O . LYS A 1 187 ? -39.457 -0.076 66.445 1.00 95.62 187 LYS A O 1
ATOM 1420 N N . PHE A 1 188 ? -37.341 -0.448 65.765 1.00 95.81 188 PHE A N 1
ATOM 1421 C CA . PHE A 1 188 ? -36.828 -0.835 67.080 1.00 95.81 188 PHE A CA 1
ATOM 1422 C C . PHE A 1 188 ? -36.871 0.321 68.075 1.00 95.81 188 PHE A C 1
ATOM 1424 O O . PHE A 1 188 ? -37.286 0.119 69.210 1.00 95.81 188 PHE A O 1
ATOM 1431 N N . GLN A 1 189 ? -36.562 1.546 67.647 1.00 96.62 189 GLN A N 1
ATOM 1432 C CA . GLN A 1 189 ? -36.691 2.737 68.488 1.00 96.62 189 GLN A CA 1
ATOM 1433 C C . GLN A 1 189 ? -38.138 2.928 68.973 1.00 96.62 189 GLN A C 1
ATOM 1435 O O . GLN A 1 189 ? -38.379 3.174 70.155 1.00 96.62 189 GLN A O 1
ATOM 1440 N N . ASN A 1 190 ? -39.122 2.744 68.089 1.00 95.94 190 ASN A N 1
ATOM 1441 C CA . ASN A 1 190 ? -40.536 2.806 68.460 1.00 95.94 190 ASN A CA 1
ATOM 1442 C C . ASN A 1 190 ? -40.950 1.683 69.421 1.00 95.94 190 ASN A C 1
ATOM 1444 O O . ASN A 1 190 ? -41.746 1.924 70.330 1.00 95.94 190 ASN A O 1
ATOM 1448 N N . GLN A 1 191 ? -40.438 0.463 69.234 1.00 95.25 191 GLN A N 1
ATOM 1449 C CA . GLN A 1 191 ? -40.689 -0.658 70.148 1.00 95.25 191 GLN A CA 1
ATOM 1450 C C . GLN A 1 191 ? -40.066 -0.409 71.526 1.00 95.25 191 GLN A C 1
ATOM 1452 O O . GLN A 1 191 ? -40.746 -0.571 72.537 1.00 95.25 191 GLN A O 1
ATOM 1457 N N . TYR A 1 192 ? -38.828 0.079 71.560 1.00 96.62 192 TYR A N 1
ATOM 1458 C CA . TYR A 1 192 ? -38.112 0.434 72.781 1.00 96.62 192 TYR A CA 1
ATOM 1459 C C . TYR A 1 192 ? -38.832 1.536 73.570 1.00 96.62 192 TYR A C 1
ATOM 1461 O O . TYR A 1 192 ? -39.100 1.384 74.759 1.00 96.62 192 TYR A O 1
ATOM 1469 N N . LEU A 1 193 ? -39.275 2.609 72.901 1.00 96.94 193 LEU A N 1
ATOM 1470 C CA . LEU A 1 193 ? -40.069 3.665 73.543 1.00 96.94 193 LEU A CA 1
ATOM 1471 C C . LEU A 1 193 ? -41.406 3.151 74.100 1.00 96.94 193 LEU A C 1
ATOM 1473 O O . LEU A 1 193 ? -41.901 3.681 75.095 1.00 96.94 193 LEU A O 1
ATOM 1477 N N . ARG A 1 194 ? -42.021 2.138 73.476 1.00 96.25 194 ARG A N 1
ATOM 1478 C CA . ARG A 1 194 ? -43.235 1.502 74.015 1.00 96.25 194 ARG A CA 1
ATOM 1479 C C . ARG A 1 194 ? -42.936 0.696 75.277 1.00 96.25 194 ARG A C 1
ATOM 1481 O O . ARG A 1 194 ? -43.714 0.805 76.220 1.00 96.25 194 ARG A O 1
ATOM 1488 N N . GLN A 1 195 ? -41.834 -0.056 75.304 1.00 96.88 195 GLN A N 1
ATOM 1489 C CA . GLN A 1 195 ? -41.392 -0.798 76.491 1.00 96.88 195 GLN A CA 1
ATOM 1490 C C . GLN A 1 195 ? -41.091 0.150 77.655 1.00 96.88 195 GLN A C 1
ATOM 1492 O O . GLN A 1 195 ? -41.694 -0.001 78.712 1.00 96.88 195 GLN A O 1
ATOM 1497 N N . LEU A 1 196 ? -40.310 1.212 77.423 1.00 96.62 196 LEU A N 1
ATOM 1498 C CA . LEU A 1 196 ? -40.027 2.233 78.441 1.00 96.62 196 LEU A CA 1
ATOM 1499 C C . LEU A 1 196 ? -41.300 2.867 79.018 1.00 96.62 196 LEU A C 1
ATOM 1501 O O . LEU A 1 196 ? -41.405 3.086 80.222 1.00 96.62 196 LEU A O 1
ATOM 1505 N N . ARG A 1 197 ? -42.303 3.158 78.176 1.00 97.19 197 ARG A N 1
ATOM 1506 C CA . ARG A 1 197 ? -43.595 3.677 78.658 1.00 97.19 197 ARG A CA 1
ATOM 1507 C C . ARG A 1 197 ? -44.365 2.649 79.483 1.00 97.19 197 ARG A C 1
ATOM 1509 O O . ARG A 1 197 ? -45.056 3.042 80.419 1.00 97.19 197 ARG A O 1
ATOM 1516 N N . ALA A 1 198 ? -44.305 1.370 79.120 1.00 96.19 198 ALA A N 1
ATOM 1517 C CA . ALA A 1 198 ? -44.957 0.304 79.875 1.00 96.19 198 ALA A CA 1
ATOM 1518 C C . ALA A 1 198 ? -44.293 0.119 81.248 1.00 96.19 198 ALA A C 1
ATOM 1520 O O . ALA A 1 198 ? -44.996 0.110 82.254 1.00 96.19 198 ALA A O 1
ATOM 1521 N N . GLU A 1 199 ? -42.961 0.087 81.300 1.00 96.12 199 GLU A N 1
ATOM 1522 C CA . GLU A 1 199 ? -42.189 0.031 82.547 1.00 96.12 199 GLU A CA 1
ATOM 1523 C C . GLU A 1 199 ? -42.455 1.249 83.435 1.00 96.12 199 GLU A C 1
ATOM 1525 O O . GLU A 1 199 ? -42.749 1.098 84.616 1.00 96.12 199 GLU A O 1
ATOM 1530 N N . ALA A 1 200 ? -42.460 2.461 82.868 1.00 94.75 200 ALA A N 1
ATOM 1531 C CA . ALA A 1 200 ? -42.789 3.672 83.617 1.00 94.75 200 ALA A CA 1
ATOM 1532 C C . ALA A 1 200 ? -44.202 3.622 84.229 1.00 94.75 200 ALA A C 1
ATOM 1534 O O . ALA A 1 200 ? -44.402 4.101 85.344 1.00 94.75 200 ALA A O 1
ATOM 1535 N N . ARG A 1 201 ? -45.178 3.023 83.530 1.00 95.25 201 ARG A N 1
ATOM 1536 C CA . ARG A 1 201 ? -46.539 2.816 84.056 1.00 95.25 201 ARG A CA 1
ATOM 1537 C C . ARG A 1 201 ? -46.567 1.795 85.190 1.00 95.25 201 ARG A C 1
ATOM 1539 O O . ARG A 1 201 ? -47.224 2.057 86.190 1.00 95.25 201 ARG A O 1
ATOM 1546 N N . ILE A 1 202 ? -45.862 0.671 85.045 1.00 95.31 202 ILE A N 1
ATOM 1547 C CA . ILE A 1 202 ? -45.759 -0.359 86.092 1.00 95.31 202 ILE A CA 1
ATOM 1548 C C . ILE A 1 202 ? -45.110 0.238 87.345 1.00 95.31 202 ILE A C 1
ATOM 1550 O O . ILE A 1 202 ? -45.723 0.209 88.408 1.00 95.31 202 ILE A O 1
ATOM 1554 N N . ASN A 1 203 ? -43.956 0.895 87.192 1.00 93.81 203 ASN A N 1
ATOM 1555 C CA . ASN A 1 203 ? -43.246 1.564 88.284 1.00 93.81 203 ASN A CA 1
ATOM 1556 C C . ASN A 1 203 ? -44.110 2.632 88.971 1.00 93.81 203 ASN A C 1
ATOM 1558 O O . ASN A 1 203 ? -44.029 2.821 90.181 1.00 93.81 203 ASN A O 1
ATOM 1562 N N . HIS A 1 204 ? -44.935 3.364 88.213 1.00 91.81 204 HIS A N 1
ATOM 1563 C CA . HIS A 1 204 ? -45.850 4.349 88.789 1.00 91.81 204 HIS A CA 1
ATOM 1564 C C . HIS A 1 204 ? -46.948 3.693 89.638 1.00 91.81 204 HIS A C 1
ATOM 1566 O O . HIS A 1 204 ? -47.248 4.185 90.722 1.00 91.81 204 HIS A O 1
ATOM 1572 N N . ILE A 1 205 ? -47.516 2.573 89.177 1.00 91.69 205 ILE A N 1
ATOM 1573 C CA . ILE A 1 205 ? -48.514 1.803 89.935 1.00 91.69 205 ILE A CA 1
ATOM 1574 C C . ILE A 1 205 ? -47.888 1.192 91.194 1.00 91.69 205 ILE A C 1
ATOM 1576 O O . ILE A 1 205 ? -48.507 1.240 92.253 1.00 91.69 205 ILE A O 1
ATOM 1580 N N . GLU A 1 206 ? -46.668 0.658 91.111 1.00 90.06 206 GLU A N 1
ATOM 1581 C CA . GLU A 1 206 ? -45.942 0.136 92.277 1.00 90.06 206 GLU A CA 1
ATOM 1582 C C . GLU A 1 206 ? -45.696 1.217 93.328 1.00 90.06 206 GLU A C 1
ATOM 1584 O O . GLU A 1 206 ? -46.033 1.007 94.490 1.00 90.06 206 GLU A O 1
ATOM 1589 N N . LYS A 1 207 ? -45.245 2.410 92.920 1.00 86.88 207 LYS A N 1
ATOM 1590 C CA . LYS A 1 207 ? -45.082 3.553 93.834 1.00 86.88 207 LYS A CA 1
ATOM 1591 C C . LYS A 1 207 ? -46.383 4.004 94.500 1.00 86.88 207 LYS A C 1
ATOM 1593 O O . LYS A 1 207 ? -46.341 4.516 95.608 1.00 86.88 207 LYS A O 1
ATOM 1598 N N . LEU A 1 208 ? -47.531 3.848 93.836 1.00 84.44 208 LEU A N 1
ATOM 1599 C CA . LEU A 1 208 ? -48.843 4.121 94.441 1.00 84.44 208 LEU A CA 1
ATOM 1600 C C . LEU A 1 208 ? -49.304 3.001 95.387 1.00 84.44 208 LEU A C 1
ATOM 1602 O O . LEU A 1 208 ? -50.161 3.237 96.235 1.00 84.44 208 LEU A O 1
ATOM 1606 N N . ARG A 1 209 ? -48.785 1.781 95.209 1.00 83.44 209 ARG A N 1
ATOM 1607 C CA . ARG A 1 209 ? -49.112 0.604 96.024 1.00 83.44 209 ARG A CA 1
ATOM 1608 C C . ARG A 1 209 ? -48.231 0.488 97.265 1.00 83.44 209 ARG A C 1
ATOM 1610 O O . ARG A 1 209 ? -48.657 -0.137 98.236 1.00 83.44 209 ARG A O 1
ATOM 1617 N N . GLU A 1 210 ? -47.030 1.062 97.241 1.00 79.94 210 GLU A N 1
ATOM 1618 C CA . GLU A 1 210 ? -46.234 1.267 98.450 1.00 79.94 210 GLU A CA 1
ATOM 1619 C C . GLU A 1 210 ? -47.095 2.035 99.469 1.00 79.94 210 GLU A C 1
ATOM 1621 O O . GLU A 1 210 ? -47.646 3.085 99.130 1.00 79.94 210 GLU A O 1
ATOM 1626 N N . PRO A 1 211 ? -47.306 1.491 100.682 1.00 66.31 211 PRO A N 1
ATOM 1627 C CA . PRO A 1 211 ? -48.244 2.058 101.637 1.00 66.31 211 PRO A CA 1
ATOM 1628 C C . PRO A 1 211 ? -47.846 3.499 101.946 1.00 66.31 211 PRO A C 1
ATOM 1630 O O . PRO A 1 211 ? -46.773 3.766 102.487 1.00 66.31 211 PRO A O 1
ATOM 1633 N N . ALA A 1 212 ? -48.725 4.427 101.568 1.00 58.97 212 ALA A N 1
ATOM 1634 C CA . ALA A 1 212 ? -48.619 5.823 101.934 1.00 58.97 212 ALA A CA 1
ATOM 1635 C C . ALA A 1 212 ? -48.586 5.902 103.462 1.00 58.97 212 ALA A C 1
ATOM 1637 O O . ALA A 1 212 ? -49.602 5.597 104.079 1.00 58.97 212 ALA A O 1
ATOM 1638 N N . VAL A 1 213 ? -47.405 6.251 103.994 1.00 62.34 213 VAL A N 1
ATOM 1639 C CA . VAL A 1 213 ? -47.094 6.763 105.342 1.00 62.34 213 VAL A CA 1
ATOM 1640 C C . VAL A 1 213 ? -48.100 6.332 106.397 1.00 62.34 213 VAL A C 1
ATOM 1642 O O . VAL A 1 213 ? -49.194 6.855 106.405 1.00 62.34 213 VAL A O 1
ATOM 1645 N N . ASP A 1 214 ? -47.737 5.444 107.317 1.00 59.34 214 ASP A N 1
ATOM 1646 C CA . ASP A 1 214 ? -48.622 5.034 108.412 1.00 59.34 214 ASP A CA 1
ATOM 1647 C C . ASP A 1 214 ? -49.111 6.254 109.226 1.00 59.34 214 ASP A C 1
ATOM 1649 O O . ASP A 1 214 ? -48.368 6.856 109.997 1.00 59.34 214 ASP A O 1
ATOM 1653 N N . TRP A 1 215 ? -50.358 6.666 108.989 1.00 63.84 215 TRP A N 1
ATOM 1654 C CA . TRP A 1 215 ? -51.004 7.837 109.596 1.00 63.84 215 TRP A CA 1
ATOM 1655 C C . TRP A 1 215 ? -51.565 7.508 110.990 1.00 63.84 215 TRP A C 1
ATOM 1657 O O . TRP A 1 215 ? -52.262 8.335 111.575 1.00 63.84 215 TRP A O 1
ATOM 1667 N N . VAL A 1 216 ? -51.344 6.283 111.484 1.00 59.47 216 VAL A N 1
ATOM 1668 C CA . VAL A 1 216 ? -51.963 5.735 112.704 1.00 59.47 216 VAL A CA 1
ATOM 1669 C C . VAL A 1 216 ? -50.919 5.442 113.796 1.00 59.47 216 VAL A C 1
ATOM 1671 O O . VAL A 1 216 ? -51.187 4.676 114.720 1.00 59.47 216 VAL A O 1
ATOM 1674 N N . ALA A 1 217 ? -49.743 6.071 113.722 1.00 48.44 217 ALA A N 1
ATOM 1675 C CA . ALA A 1 217 ? -48.752 6.081 114.802 1.00 48.44 217 ALA A CA 1
ATOM 1676 C C . ALA A 1 217 ? -48.811 7.383 115.613 1.00 48.44 217 ALA A C 1
ATOM 1678 O O . ALA A 1 217 ? -48.860 8.469 114.989 1.00 48.44 217 ALA A O 1
#

Secondary structure (DSSP, 8-state):
--HHHHHHHHTT---HHHHHHHHHHH----SSGGGHHHHHHHHHHHHHHHHHHHHHTSSPPPP--EEEE--SHHHHHHHHHHHHHHT--EEEEPPPTT----TTS-HHHHHHHHHHHHHHHHHHTT-----SSS-PPP--TTHHHHHHHHHHHHHHHHHHHHHHHHHHHHHHHHHHHHHHHHHHHHHHHHHHHHHHHHHHHHHHHHHHHS----TT-

Radius of gyration: 47.95 Å; chains: 1; bounding box: 79×37×157 Å

pLDDT: mean 80.25, std 15.22, range [41.84, 97.19]